Protein AF-I7J6G9-F1 (afdb_monomer_lite)

Radius of gyration: 26.2 Å; chains: 1; bounding box: 56×70×87 Å

Foldseek 3Di:
DDYDDDDDDPPPDDPDPPPPVVVVVVVCCVVQVLEDEDEFDPVDDLVVSLLVLLLSLQLVRQKYKYKYWAPRVVSSVVSQVVCVVLQQWAWDDKDKDWAFDPDPDPDTDTIIMIITITGGGPPAFAFNDDLVLEAEDDPVCVQPQQDDPCDPPQAAEAGEDEDQAQQCVPPVSVCVQDPPVLSVLSSVVVVQQQVVQLVCVVVVDQKDKPVPDPRDRPFFPIKMKGWQPPQPDPSRRALIKMKTFTPASAGVRDPSSGIYMYHNHDDLVPDPADVVNLLSLLSSLLNHQLRQLVVLVCCVPDPVNPDDQHQEYEDEQDDARVVRVGDSLSSLLSNSNSVRNNDDPPSGHRYYYGDDVCSNVVSCCVRHVDDNDDDDD

Sequence (377 aa):
MHENKTASKQAARRPKQWSSTQSRISVLNEEFPDAKTLLISSKRPKAFLVRTARELLAGGTEVLILSALGDAMPLGVHLQVALESTKAATVIRIETTYNLTSSHKKDPSYTPGLRIFMKKHPEFKGSRISPGYVSFCDSSLVPTPLYDLDSFTNDKFCSLIRSSSFKLTDVPEFTKFFSPSEVNMYFNVFTALFDKAIKAVNEETKAVTTDNLTVKHPNIKLGLCRASPEIGKPDSIHGSCFVVILKENYPLDKINNVAFALTIPPDPSKYSNADDYLEALTKLGDNLMTTLCDYNGYAKREVNKSLPRITICRIPPFESASNLNVTKLDVAKAVLSGLATGYRHGPSPRLNFSYDDDSYKTAWIETTNLPVYESRS

InterPro domains:
  IPR036882 Alba-like domain superfamily [G3DSA:3.30.110.20] (36-129)

Structure (mmCIF, N/CA/C/O backbone):
data_AF-I7J6G9-F1
#
_entry.id   AF-I7J6G9-F1
#
loop_
_atom_site.group_PDB
_atom_site.id
_atom_site.type_symbol
_atom_site.label_atom_id
_atom_site.label_alt_id
_atom_site.label_comp_id
_atom_site.label_asym_id
_atom_site.label_entity_id
_atom_site.label_seq_id
_atom_site.pdbx_PDB_ins_code
_atom_site.Cartn_x
_atom_site.Cartn_y
_atom_site.Cartn_z
_atom_site.occupancy
_atom_site.B_iso_or_equiv
_atom_site.auth_seq_id
_atom_site.auth_comp_id
_atom_site.auth_asym_id
_atom_site.auth_atom_id
_atom_site.pdbx_PDB_model_num
ATOM 1 N N . MET A 1 1 ? -31.922 47.872 -54.300 1.00 32.09 1 MET A N 1
ATOM 2 C CA . MET A 1 1 ? -32.279 47.055 -55.480 1.00 32.09 1 MET A CA 1
ATOM 3 C C . MET A 1 1 ? -30.979 46.641 -56.136 1.00 32.09 1 MET A C 1
ATOM 5 O O . MET A 1 1 ? -30.236 47.509 -56.557 1.00 32.09 1 MET A O 1
ATOM 9 N N . HIS A 1 2 ? -30.527 45.427 -55.839 1.00 28.58 2 HIS A N 1
ATOM 10 C CA . HIS A 1 2 ? -30.702 44.203 -56.649 1.00 28.58 2 HIS A CA 1
ATOM 11 C C . HIS A 1 2 ? -29.392 43.966 -57.414 1.00 28.58 2 HIS A C 1
ATOM 13 O O . HIS A 1 2 ? -29.002 44.792 -58.222 1.00 28.58 2 HIS A O 1
ATOM 19 N N . GLU A 1 3 ? -28.587 43.001 -56.951 1.00 26.16 3 GLU A N 1
ATOM 20 C CA . GLU A 1 3 ? -28.438 41.663 -57.571 1.00 26.16 3 GLU A CA 1
ATOM 21 C C . GLU A 1 3 ? -27.351 41.676 -58.665 1.00 26.16 3 GLU A C 1
ATOM 23 O O . GLU A 1 3 ? -27.233 42.643 -59.394 1.00 26.16 3 GLU A O 1
ATOM 28 N N . ASN A 1 4 ? -26.508 40.673 -58.902 1.00 27.66 4 ASN A N 1
ATOM 29 C CA . ASN A 1 4 ? -26.208 39.380 -58.291 1.00 27.66 4 ASN A CA 1
ATOM 30 C C . ASN A 1 4 ? -24.939 38.838 -59.011 1.00 27.66 4 ASN A C 1
ATOM 32 O O . ASN A 1 4 ? -24.565 39.346 -60.066 1.00 27.66 4 ASN A O 1
ATOM 36 N N . LYS A 1 5 ? -24.417 37.704 -58.517 1.00 27.83 5 LYS A N 1
ATOM 37 C CA . LYS A 1 5 ? -23.595 36.671 -59.210 1.00 27.83 5 LYS A CA 1
ATOM 38 C C . LYS A 1 5 ? -22.070 36.617 -58.975 1.00 27.83 5 LYS A C 1
ATOM 40 O O . LYS A 1 5 ? -21.258 37.094 -59.754 1.00 27.83 5 LYS A O 1
ATOM 45 N N . THR A 1 6 ? -21.727 35.890 -57.905 1.00 35.09 6 THR A N 1
ATOM 46 C CA . THR A 1 6 ? -20.958 34.618 -57.890 1.00 35.09 6 THR A CA 1
ATOM 47 C C . THR A 1 6 ? -19.789 34.388 -58.862 1.00 35.09 6 THR A C 1
ATOM 49 O O . THR A 1 6 ? -20.009 34.198 -60.054 1.00 35.09 6 THR A O 1
ATOM 52 N N . ALA A 1 7 ? -18.605 34.101 -58.296 1.00 29.05 7 ALA A N 1
ATOM 53 C CA . ALA A 1 7 ? -17.732 33.014 -58.759 1.00 29.05 7 ALA A CA 1
ATOM 54 C C . ALA A 1 7 ? -16.886 32.423 -57.606 1.00 29.05 7 ALA A C 1
ATOM 56 O O . ALA A 1 7 ? -16.432 33.114 -56.698 1.00 29.05 7 ALA A O 1
ATOM 57 N N . SER A 1 8 ? -16.745 31.102 -57.664 1.00 28.80 8 SER A N 1
ATOM 58 C CA . SER A 1 8 ? -16.257 30.104 -56.705 1.00 28.80 8 SER A CA 1
ATOM 59 C C . SER A 1 8 ? -14.918 30.345 -55.984 1.00 28.80 8 SER A C 1
ATOM 61 O O . SER A 1 8 ? -13.885 30.535 -56.620 1.00 28.80 8 SER A O 1
ATOM 63 N N . LYS A 1 9 ? -14.895 30.101 -54.663 1.00 29.39 9 LYS A N 1
ATOM 64 C CA . LYS A 1 9 ? -13.696 29.656 -53.927 1.00 29.39 9 LYS A CA 1
ATOM 65 C C . LYS A 1 9 ? -13.756 28.139 -53.715 1.00 29.39 9 LYS A C 1
ATOM 67 O O . LYS A 1 9 ? -14.313 27.671 -52.726 1.00 29.39 9 LYS A O 1
ATOM 72 N N . GLN A 1 10 ? -13.150 27.367 -54.616 1.00 27.97 10 GLN A N 1
ATOM 73 C CA . GLN A 1 10 ? -12.683 26.018 -54.285 1.00 27.97 10 GLN A CA 1
ATOM 74 C C . GLN A 1 10 ? -11.355 26.155 -53.534 1.00 27.97 10 GLN A C 1
ATOM 76 O O . GLN A 1 10 ? -10.287 26.283 -54.127 1.00 27.97 10 GLN A O 1
ATOM 81 N N . ALA A 1 11 ? -11.422 26.165 -52.203 1.00 30.50 11 ALA A N 1
ATOM 82 C CA . ALA A 1 11 ? -10.246 25.941 -51.377 1.00 30.50 11 ALA A CA 1
ATOM 83 C C . ALA A 1 11 ? -9.899 24.450 -51.458 1.00 30.50 11 ALA A C 1
ATOM 85 O O . ALA A 1 11 ? -10.575 23.608 -50.864 1.00 30.50 11 ALA A O 1
ATOM 86 N N . ALA A 1 12 ? -8.859 24.127 -52.226 1.00 29.67 12 ALA A N 1
ATOM 87 C CA . ALA A 1 12 ? -8.255 22.807 -52.244 1.00 29.67 12 ALA A CA 1
ATOM 88 C C . ALA A 1 12 ? -7.903 22.391 -50.805 1.00 29.67 12 ALA A C 1
ATOM 90 O O . ALA A 1 12 ? -7.028 22.975 -50.159 1.00 29.67 12 ALA A O 1
ATOM 91 N N . ARG A 1 13 ? -8.614 21.383 -50.289 1.00 30.31 13 ARG A N 1
ATOM 92 C CA . ARG A 1 13 ? -8.276 20.693 -49.044 1.00 30.31 13 ARG A CA 1
ATOM 93 C C . ARG A 1 13 ? -6.902 20.048 -49.224 1.00 30.31 13 ARG A C 1
ATOM 95 O O . ARG A 1 13 ? -6.791 18.991 -49.835 1.00 30.31 13 ARG A O 1
ATOM 102 N N . ARG A 1 14 ? -5.853 20.667 -48.676 1.00 27.48 14 ARG A N 1
ATOM 103 C CA . ARG A 1 14 ? -4.605 19.946 -48.399 1.00 27.48 14 ARG A CA 1
ATOM 104 C C . ARG A 1 14 ? -4.929 18.828 -47.398 1.00 27.48 14 ARG A C 1
ATOM 106 O O . ARG A 1 14 ? -5.599 19.115 -46.400 1.00 27.48 14 ARG A O 1
ATOM 113 N N . PRO A 1 15 ? -4.487 17.580 -47.623 1.00 28.41 15 PRO A N 1
ATOM 114 C CA . PRO A 1 15 ? -4.650 16.541 -46.622 1.00 28.41 15 PRO A CA 1
ATOM 115 C C . PRO A 1 15 ? -3.902 16.972 -45.359 1.00 28.41 15 PRO A C 1
ATOM 117 O O . PRO A 1 15 ? -2.738 17.372 -45.428 1.00 28.41 15 PRO A O 1
ATOM 120 N N . LYS A 1 16 ? -4.575 16.912 -44.202 1.00 33.00 16 LYS A N 1
ATOM 121 C CA . LYS A 1 16 ? -3.906 16.993 -42.900 1.00 33.00 16 LYS A CA 1
ATOM 122 C C . LYS A 1 16 ? -2.859 15.884 -42.882 1.00 33.00 16 LYS A C 1
ATOM 124 O O . LYS A 1 16 ? -3.213 14.712 -42.885 1.00 33.00 16 LYS A O 1
ATOM 129 N N . GLN A 1 17 ? -1.588 16.256 -42.899 1.00 29.84 17 GLN A N 1
ATOM 130 C CA . GLN A 1 17 ? -0.487 15.329 -42.706 1.00 29.84 17 GLN A CA 1
ATOM 131 C C . GLN A 1 17 ? -0.528 14.924 -41.229 1.00 29.84 17 GLN A C 1
ATOM 133 O O . GLN A 1 17 ? -0.219 15.724 -40.346 1.00 29.84 17 GLN A O 1
ATOM 138 N N . TRP A 1 18 ? -1.035 13.723 -40.953 1.00 29.25 18 TRP A N 1
ATOM 139 C CA . TRP A 1 18 ? -1.013 13.154 -39.610 1.00 29.25 18 TRP A CA 1
ATOM 140 C C . TRP A 1 18 ? 0.449 13.047 -39.176 1.00 29.25 18 TRP A C 1
ATOM 142 O O . TRP A 1 18 ? 1.287 12.546 -39.926 1.00 29.25 18 TRP A O 1
ATOM 152 N N . SER A 1 19 ? 0.776 13.562 -37.990 1.00 34.66 19 SER A N 1
ATOM 153 C CA . SER A 1 19 ? 2.131 13.430 -37.458 1.00 34.66 19 SER A CA 1
ATOM 154 C C . SER A 1 19 ? 2.462 11.939 -37.312 1.00 34.66 19 SER A C 1
ATOM 156 O O . SER A 1 19 ? 1.679 11.180 -36.739 1.00 34.66 19 SER A O 1
ATOM 158 N N . SER A 1 20 ? 3.613 11.507 -37.830 1.00 43.62 20 SER A N 1
ATOM 159 C CA . SER A 1 20 ? 4.078 10.107 -37.819 1.00 43.62 20 SER A CA 1
ATOM 160 C C . SER A 1 20 ? 4.174 9.488 -36.415 1.00 43.62 20 SER A C 1
ATOM 162 O O . SER A 1 20 ? 4.274 8.271 -36.263 1.00 43.62 20 SER A O 1
ATOM 164 N N . THR A 1 21 ? 4.121 10.320 -35.374 1.00 43.16 21 THR A N 1
ATOM 165 C CA . THR A 1 21 ? 4.069 9.920 -33.969 1.00 43.16 21 THR A CA 1
ATOM 166 C C . THR A 1 21 ? 2.690 9.382 -33.572 1.00 43.16 21 THR A C 1
ATOM 168 O O . THR A 1 21 ? 2.623 8.372 -32.878 1.00 43.16 21 THR A O 1
ATOM 171 N N . GLN A 1 22 ? 1.592 9.991 -34.039 1.00 38.84 22 GLN A N 1
ATOM 172 C CA . GLN A 1 22 ? 0.226 9.540 -33.720 1.00 38.84 22 GLN A CA 1
ATOM 173 C C . GLN A 1 22 ? -0.119 8.213 -34.404 1.00 38.84 22 GLN A C 1
ATOM 175 O O . GLN A 1 22 ? -0.706 7.347 -33.765 1.00 38.84 22 GLN A O 1
ATOM 180 N N . SER A 1 23 ? 0.315 8.016 -35.653 1.00 46.00 23 SER A N 1
ATOM 181 C CA . SER A 1 23 ? 0.087 6.763 -36.388 1.00 46.00 23 SER A CA 1
ATOM 182 C C . SER A 1 23 ? 0.944 5.595 -35.885 1.00 46.00 23 SER A C 1
ATOM 184 O O . SER A 1 23 ? 0.577 4.441 -36.057 1.00 46.00 23 SER A O 1
ATOM 186 N N . ARG A 1 24 ? 2.097 5.861 -35.258 1.00 50.22 24 ARG A N 1
ATOM 187 C CA . ARG A 1 24 ? 2.933 4.812 -34.648 1.00 50.22 24 ARG A CA 1
ATOM 188 C C . ARG A 1 24 ? 2.472 4.427 -33.247 1.00 50.22 24 ARG A C 1
ATOM 190 O O . ARG A 1 24 ? 2.621 3.273 -32.874 1.00 50.22 24 ARG A O 1
ATOM 197 N N . ILE A 1 25 ? 1.920 5.367 -32.479 1.00 51.44 25 ILE A N 1
ATOM 198 C CA . ILE A 1 25 ? 1.315 5.058 -31.175 1.00 51.44 25 ILE A CA 1
ATOM 199 C C . ILE A 1 25 ? 0.053 4.204 -31.365 1.00 51.44 25 ILE A C 1
ATOM 201 O O . ILE A 1 25 ? -0.138 3.262 -30.608 1.00 51.44 25 ILE A O 1
ATOM 205 N N . SER A 1 26 ? -0.758 4.460 -32.401 1.00 51.62 26 SER A N 1
ATOM 206 C CA . SER A 1 26 ? -1.935 3.629 -32.693 1.00 51.62 26 SER A CA 1
ATOM 207 C C . SER A 1 26 ? -1.568 2.186 -33.060 1.00 51.62 26 SER A C 1
ATOM 209 O O . SER A 1 26 ? -2.159 1.270 -32.509 1.00 51.62 26 SER A O 1
ATOM 211 N N . VAL A 1 27 ? -0.538 1.973 -33.888 1.00 56.19 27 VAL A N 1
ATOM 212 C CA . VAL A 1 27 ? -0.068 0.620 -34.266 1.00 56.19 27 VAL A CA 1
ATOM 213 C C . VAL A 1 27 ? 0.537 -0.136 -33.074 1.00 56.19 27 VAL A C 1
ATOM 215 O O . VAL A 1 27 ? 0.318 -1.331 -32.916 1.00 56.19 27 VAL A O 1
ATOM 218 N N . LEU A 1 28 ? 1.269 0.557 -32.195 1.00 58.19 28 LEU A N 1
ATOM 219 C CA . LEU A 1 28 ? 1.820 -0.054 -30.979 1.00 58.19 28 LEU A CA 1
ATOM 220 C C . LEU A 1 28 ? 0.739 -0.433 -29.960 1.00 58.19 28 LEU A C 1
ATOM 222 O O . LEU A 1 28 ? 0.882 -1.449 -29.287 1.00 58.19 28 LEU A O 1
ATOM 226 N N . ASN A 1 29 ? -0.332 0.358 -29.871 1.00 57.44 29 ASN A N 1
ATOM 227 C CA . ASN A 1 29 ? -1.476 0.064 -29.009 1.00 57.44 29 ASN A CA 1
ATOM 228 C C . ASN A 1 29 ? -2.337 -1.094 -29.545 1.00 57.44 29 ASN A C 1
ATOM 230 O O . ASN A 1 29 ? -3.001 -1.755 -28.755 1.00 57.44 29 ASN A O 1
ATOM 234 N N . GLU A 1 30 ? -2.334 -1.345 -30.858 1.00 69.00 30 GLU A N 1
ATOM 235 C CA . GLU A 1 30 ? -3.013 -2.502 -31.463 1.00 69.00 30 GLU A CA 1
ATOM 236 C C . GLU A 1 30 ? -2.250 -3.811 -31.218 1.00 69.00 30 GLU A C 1
ATOM 238 O O . GLU A 1 30 ? -2.862 -4.841 -30.952 1.00 69.00 30 GLU A O 1
ATOM 243 N N . GLU A 1 31 ? -0.917 -3.779 -31.274 1.00 77.06 31 GLU A N 1
ATOM 244 C CA . GLU A 1 31 ? -0.082 -4.970 -31.077 1.00 77.06 31 GLU A CA 1
ATOM 245 C C . GLU A 1 31 ? 0.140 -5.307 -29.591 1.00 77.06 31 GLU A C 1
ATOM 247 O O . GLU A 1 31 ? 0.159 -6.479 -29.213 1.00 77.06 31 GLU A O 1
ATOM 252 N N . PHE A 1 32 ? 0.291 -4.289 -28.736 1.00 82.56 32 PHE A N 1
ATOM 253 C CA . PHE A 1 32 ? 0.525 -4.447 -27.299 1.00 82.56 32 PHE A CA 1
ATOM 254 C C . PHE A 1 32 ? -0.350 -3.475 -26.484 1.00 82.56 32 PHE A C 1
ATOM 256 O O . PHE A 1 32 ? 0.140 -2.435 -26.034 1.00 82.56 32 PHE A O 1
ATOM 263 N N . PRO A 1 33 ? -1.633 -3.802 -26.255 1.00 75.88 33 PRO A N 1
ATOM 264 C CA . PRO A 1 33 ? -2.588 -2.890 -25.618 1.00 75.88 33 PRO A CA 1
ATOM 265 C C . PRO A 1 33 ? -2.201 -2.484 -24.186 1.00 75.88 33 PRO A C 1
ATOM 267 O O . PRO A 1 33 ? -2.446 -1.349 -23.783 1.00 75.88 33 PRO A O 1
ATOM 270 N N . ASP A 1 34 ? -1.517 -3.365 -23.448 1.00 80.19 34 ASP A N 1
ATOM 271 C CA . ASP A 1 34 ? -1.068 -3.121 -22.067 1.00 80.19 34 ASP A CA 1
ATOM 272 C C . ASP A 1 34 ? 0.396 -2.659 -21.966 1.00 80.19 34 ASP A C 1
ATOM 274 O O . ASP A 1 34 ? 1.004 -2.677 -20.886 1.00 80.19 34 ASP A O 1
ATOM 278 N N . ALA A 1 35 ? 1.005 -2.258 -23.087 1.00 87.88 35 ALA A N 1
ATOM 279 C CA . ALA A 1 35 ? 2.390 -1.824 -23.073 1.00 87.88 35 ALA A CA 1
ATOM 280 C C . ALA A 1 35 ? 2.570 -0.483 -22.355 1.00 87.88 35 ALA A C 1
ATOM 282 O O . ALA A 1 35 ? 1.824 0.477 -22.554 1.00 87.88 35 ALA A O 1
ATOM 283 N N . LYS A 1 36 ? 3.650 -0.368 -21.576 1.00 92.19 36 LYS A N 1
ATOM 284 C CA . LYS A 1 36 ? 4.089 0.919 -21.017 1.00 92.19 36 LYS A CA 1
ATOM 285 C C . LYS A 1 36 ? 5.457 1.295 -21.541 1.00 92.19 36 LYS A C 1
ATOM 287 O O . LYS A 1 36 ? 6.360 0.470 -21.618 1.00 92.19 36 LYS A O 1
ATOM 292 N N . THR A 1 37 ? 5.623 2.573 -21.863 1.00 92.19 37 THR A N 1
ATOM 293 C CA . THR A 1 37 ? 6.908 3.112 -22.316 1.00 92.19 37 THR A CA 1
ATOM 294 C C . THR A 1 37 ? 7.658 3.759 -21.157 1.00 92.19 37 THR A C 1
ATOM 296 O O . THR A 1 37 ? 7.165 4.704 -20.540 1.00 92.19 37 THR A O 1
ATOM 299 N N . LEU A 1 38 ? 8.876 3.288 -20.892 1.00 93.81 38 LEU A N 1
ATOM 300 C CA . LEU A 1 38 ? 9.831 3.933 -19.999 1.00 93.81 38 LEU A CA 1
ATOM 301 C C . LEU A 1 38 ? 10.791 4.794 -20.826 1.00 93.81 38 LEU A C 1
ATOM 303 O O . LEU A 1 38 ? 11.623 4.283 -21.578 1.00 93.81 38 LEU A O 1
ATOM 307 N N . LEU A 1 39 ? 10.674 6.113 -20.672 1.00 92.94 39 LEU A N 1
ATOM 308 C CA . LEU A 1 39 ? 11.574 7.073 -21.306 1.00 92.94 39 LEU A CA 1
ATOM 309 C C . LEU A 1 39 ? 12.900 7.129 -20.542 1.00 92.94 39 LEU A C 1
ATOM 311 O O . LEU A 1 39 ? 12.947 7.512 -19.370 1.00 92.94 39 LEU A O 1
ATOM 315 N N . ILE A 1 40 ? 13.983 6.761 -21.216 1.00 93.56 40 ILE A N 1
ATOM 316 C CA . ILE A 1 40 ? 15.327 6.725 -20.647 1.00 93.56 40 ILE A CA 1
ATOM 317 C C . ILE A 1 40 ? 16.022 8.053 -20.923 1.00 93.56 40 ILE A C 1
ATOM 319 O O . ILE A 1 40 ? 16.110 8.514 -22.059 1.00 93.56 40 ILE A O 1
ATOM 323 N N . SER A 1 41 ? 16.548 8.653 -19.859 1.00 88.31 41 SER A N 1
ATOM 324 C CA . SER A 1 41 ? 17.337 9.879 -19.913 1.00 88.31 41 SER A CA 1
ATOM 325 C C . SER A 1 41 ? 18.621 9.694 -19.118 1.00 88.31 41 SER A C 1
ATOM 327 O O . SER A 1 41 ? 18.584 9.175 -18.001 1.00 88.31 41 SER A O 1
ATOM 329 N N . SER A 1 42 ? 19.733 10.199 -19.656 1.00 83.69 42 SER A N 1
ATOM 330 C CA . SER A 1 42 ? 21.046 10.241 -18.998 1.00 83.69 42 SER A CA 1
ATOM 331 C C . SER A 1 42 ? 21.040 11.016 -17.669 1.00 83.69 42 SER A C 1
ATOM 333 O O . SER A 1 42 ? 21.918 10.823 -16.836 1.00 83.69 42 SER A O 1
ATOM 335 N N . LYS A 1 43 ? 20.004 11.828 -17.403 1.00 88.00 43 LYS A N 1
ATOM 336 C CA . LYS A 1 43 ? 19.816 12.554 -16.132 1.00 88.00 43 LYS A CA 1
ATOM 337 C C . LYS A 1 43 ? 19.362 11.674 -14.963 1.00 88.00 43 LYS A C 1
ATOM 339 O O . LYS A 1 43 ? 19.321 12.150 -13.828 1.00 88.00 43 LYS A O 1
ATOM 344 N N . ARG A 1 44 ? 18.930 10.432 -15.210 1.00 86.50 44 ARG A N 1
ATOM 345 C CA . ARG A 1 44 ? 18.426 9.529 -14.165 1.00 86.50 44 ARG A CA 1
ATOM 346 C C . ARG A 1 44 ? 19.447 8.422 -13.877 1.00 86.50 44 ARG A C 1
ATOM 348 O O . ARG A 1 44 ? 19.934 7.803 -14.819 1.00 86.50 44 ARG A O 1
ATOM 355 N N . PRO A 1 45 ? 19.738 8.116 -12.598 1.00 88.50 45 PRO A N 1
ATOM 356 C CA . PRO A 1 45 ? 20.633 7.014 -12.254 1.00 88.50 45 PRO A CA 1
ATOM 357 C C . PRO A 1 45 ? 20.119 5.665 -12.775 1.00 88.50 45 PRO A C 1
ATOM 359 O O . PRO A 1 45 ? 18.916 5.400 -12.738 1.00 88.50 45 PRO A O 1
ATOM 362 N N . LYS A 1 46 ? 21.028 4.759 -13.159 1.00 87.31 46 LYS A N 1
ATOM 363 C CA . LYS A 1 46 ? 20.682 3.390 -13.593 1.00 87.31 46 LYS A CA 1
ATOM 364 C C . LYS A 1 46 ? 19.792 2.665 -12.575 1.00 87.31 46 LYS A C 1
ATOM 366 O O . LYS A 1 46 ? 18.791 2.071 -12.957 1.00 87.31 46 LYS A O 1
ATOM 371 N N . ALA A 1 47 ? 20.120 2.763 -11.284 1.00 86.12 47 ALA A N 1
ATOM 372 C CA . ALA A 1 47 ? 19.354 2.127 -10.211 1.00 86.12 47 ALA A CA 1
ATOM 373 C C . ALA A 1 47 ? 17.891 2.605 -10.157 1.00 86.12 47 ALA A C 1
ATOM 375 O O . ALA A 1 47 ? 16.990 1.806 -9.918 1.00 86.12 47 ALA A O 1
ATOM 376 N N . PHE A 1 48 ? 17.647 3.891 -10.438 1.00 88.12 48 PHE A N 1
ATOM 377 C CA . PHE A 1 48 ? 16.293 4.435 -10.535 1.00 88.12 48 PHE A CA 1
ATOM 378 C C . PHE A 1 48 ? 15.525 3.788 -11.693 1.00 88.12 48 PHE A C 1
ATOM 380 O O . PHE A 1 48 ? 14.409 3.322 -11.492 1.00 88.12 48 PHE A O 1
ATOM 387 N N . LEU A 1 49 ? 16.134 3.705 -12.879 1.00 92.06 49 LEU A N 1
ATOM 388 C CA . LEU A 1 49 ? 15.488 3.137 -14.066 1.00 92.06 49 LEU A CA 1
ATOM 389 C C . LEU A 1 49 ? 15.202 1.637 -13.920 1.00 92.06 49 LEU A C 1
ATOM 391 O O . LEU A 1 49 ? 14.111 1.198 -14.271 1.00 92.06 49 LEU A O 1
ATOM 395 N N . VAL A 1 50 ? 16.142 0.866 -13.356 1.00 91.19 50 VAL A N 1
ATOM 396 C CA . VAL A 1 50 ? 15.943 -0.564 -13.051 1.00 91.19 50 VAL A CA 1
ATOM 397 C C . VAL A 1 50 ? 14.773 -0.741 -12.089 1.00 91.19 50 VAL A C 1
ATOM 399 O O . VAL A 1 50 ? 13.894 -1.566 -12.336 1.00 91.19 50 VAL A O 1
ATOM 402 N N . ARG A 1 51 ? 14.727 0.057 -11.016 1.00 87.31 51 ARG A N 1
ATOM 403 C CA . ARG A 1 51 ? 13.629 0.011 -10.049 1.00 87.31 51 ARG A CA 1
ATOM 404 C C . ARG A 1 51 ? 12.292 0.335 -10.712 1.00 87.31 51 ARG A C 1
ATOM 406 O O . ARG A 1 51 ? 11.367 -0.458 -10.601 1.00 87.31 51 ARG A O 1
ATOM 413 N N . THR A 1 52 ? 12.202 1.442 -11.447 1.00 89.69 52 THR A N 1
ATOM 414 C CA . THR A 1 52 ? 10.964 1.845 -12.131 1.00 89.69 52 THR A CA 1
ATOM 415 C C . THR A 1 52 ? 10.501 0.800 -13.145 1.00 89.69 52 THR A C 1
ATOM 417 O O . THR A 1 52 ? 9.315 0.494 -13.195 1.00 89.69 52 THR A O 1
ATOM 420 N N . ALA A 1 53 ? 11.411 0.203 -13.918 1.00 92.56 53 ALA A N 1
ATOM 421 C CA . ALA A 1 53 ? 11.071 -0.886 -14.831 1.00 92.56 53 ALA A CA 1
ATOM 422 C C . ALA A 1 53 ? 10.453 -2.084 -14.088 1.00 92.56 53 ALA A C 1
ATOM 424 O O . ALA A 1 53 ? 9.388 -2.564 -14.475 1.00 92.56 53 ALA A O 1
ATOM 425 N N . ARG A 1 54 ? 11.070 -2.527 -12.985 1.00 91.31 54 ARG A N 1
ATOM 426 C CA . ARG A 1 54 ? 10.555 -3.638 -12.164 1.00 91.31 54 ARG A CA 1
ATOM 427 C C . ARG A 1 54 ? 9.217 -3.306 -11.504 1.00 91.31 54 ARG A C 1
ATOM 429 O O . ARG A 1 54 ? 8.346 -4.166 -11.480 1.00 91.31 54 ARG A O 1
ATOM 436 N N . GLU A 1 55 ? 9.025 -2.078 -11.024 1.00 88.94 55 GLU A N 1
ATOM 437 C CA . GLU A 1 55 ? 7.745 -1.614 -10.468 1.00 88.94 55 GLU A CA 1
ATOM 438 C C . GLU A 1 55 ? 6.626 -1.644 -11.523 1.00 88.94 55 GLU A C 1
ATOM 440 O O . GLU A 1 55 ? 5.505 -2.052 -11.220 1.00 88.94 55 GLU A O 1
ATOM 445 N N . LEU A 1 56 ? 6.915 -1.256 -12.772 1.00 89.75 56 LEU A N 1
ATOM 446 C CA . LEU A 1 56 ? 5.944 -1.323 -13.871 1.00 89.75 56 LEU A CA 1
ATOM 447 C C . LEU A 1 56 ? 5.558 -2.774 -14.192 1.00 89.75 56 LEU A C 1
ATOM 449 O O . LEU A 1 56 ? 4.365 -3.067 -14.286 1.00 89.75 56 LEU A O 1
ATOM 453 N N . LEU A 1 57 ? 6.539 -3.676 -14.304 1.00 91.56 57 LEU A N 1
ATOM 454 C CA . LEU A 1 57 ? 6.316 -5.112 -14.541 1.00 91.56 57 LEU A CA 1
ATOM 455 C C . LEU A 1 57 ? 5.543 -5.773 -13.385 1.00 91.56 57 LEU A C 1
ATOM 457 O O . LEU A 1 57 ? 4.629 -6.569 -13.606 1.00 91.56 57 LEU A O 1
ATOM 461 N N . ALA A 1 58 ? 5.873 -5.410 -12.142 1.00 88.00 58 ALA A N 1
ATOM 462 C CA . ALA A 1 58 ? 5.166 -5.879 -10.951 1.00 88.00 58 ALA A CA 1
ATOM 463 C C . ALA A 1 58 ? 3.726 -5.348 -10.897 1.00 88.00 58 ALA A C 1
ATOM 465 O O . ALA A 1 58 ? 2.846 -6.010 -10.363 1.00 88.00 58 ALA A O 1
ATOM 466 N N . GLY A 1 59 ? 3.465 -4.177 -11.484 1.00 83.06 59 GLY A N 1
ATOM 467 C CA . GLY A 1 59 ? 2.129 -3.594 -11.591 1.00 83.06 59 GLY A CA 1
ATOM 468 C C . GLY A 1 59 ? 1.303 -4.034 -12.791 1.00 83.06 59 GLY A C 1
ATOM 469 O O . GLY A 1 59 ? 0.435 -3.269 -13.205 1.00 83.06 59 GLY A O 1
ATOM 470 N N . GLY A 1 60 ? 1.581 -5.215 -13.348 1.00 84.94 60 GLY A N 1
ATOM 471 C CA . GLY A 1 60 ? 0.782 -5.821 -14.419 1.00 84.94 60 GLY A CA 1
ATOM 472 C C . GLY A 1 60 ? 1.137 -5.355 -15.830 1.00 84.94 60 GLY A C 1
ATOM 473 O O . GLY A 1 60 ? 0.383 -5.606 -16.758 1.00 84.94 60 GLY A O 1
ATOM 474 N N . THR A 1 61 ? 2.266 -4.663 -16.015 1.00 89.56 61 THR A N 1
ATOM 475 C CA . THR A 1 61 ? 2.740 -4.341 -17.370 1.00 89.56 61 THR A CA 1
ATOM 476 C C . THR A 1 61 ? 3.323 -5.600 -18.002 1.00 89.56 61 THR A C 1
ATOM 478 O O . THR A 1 61 ? 4.395 -6.046 -17.592 1.00 89.56 61 THR A O 1
ATOM 481 N N . GLU A 1 62 ? 2.652 -6.147 -19.012 1.00 91.31 62 GLU A N 1
ATOM 482 C CA . GLU A 1 62 ? 3.121 -7.346 -19.716 1.00 91.31 62 GLU A CA 1
ATOM 483 C C . GLU A 1 62 ? 4.240 -7.042 -20.717 1.00 91.31 62 GLU A C 1
ATOM 485 O O . GLU A 1 62 ? 5.165 -7.841 -20.876 1.00 91.31 62 GLU A O 1
ATOM 490 N N . VAL A 1 63 ? 4.205 -5.864 -21.353 1.00 94.69 63 VAL A N 1
ATOM 491 C CA . VAL A 1 63 ? 5.241 -5.410 -22.293 1.00 94.69 63 VAL A CA 1
ATOM 492 C C . VAL A 1 63 ? 5.775 -4.038 -21.884 1.00 94.69 63 VAL A C 1
ATOM 494 O O . VAL A 1 63 ? 5.063 -3.036 -21.867 1.00 94.69 63 VAL A O 1
ATOM 497 N N . LEU A 1 64 ? 7.062 -3.976 -21.558 1.00 95.88 64 LEU A N 1
ATOM 498 C CA . LEU A 1 64 ? 7.774 -2.742 -21.247 1.00 95.88 64 LEU A CA 1
ATOM 499 C C . LEU A 1 64 ? 8.576 -2.287 -22.470 1.00 95.88 64 LEU A C 1
ATOM 501 O O . LEU A 1 64 ? 9.414 -3.026 -22.982 1.00 95.88 64 LEU A O 1
ATOM 505 N N . ILE A 1 65 ? 8.359 -1.049 -22.909 1.00 95.62 65 ILE A N 1
ATOM 506 C CA . ILE A 1 65 ? 9.098 -0.433 -24.013 1.00 95.62 65 ILE A CA 1
ATOM 507 C C . ILE A 1 65 ? 10.155 0.502 -23.429 1.00 95.62 65 ILE A C 1
ATOM 509 O O . ILE A 1 65 ? 9.836 1.560 -22.885 1.00 95.62 65 ILE A O 1
ATOM 513 N N . LEU A 1 66 ? 11.427 0.137 -23.554 1.00 96.31 66 LEU A N 1
ATOM 514 C CA . LEU A 1 66 ? 12.550 0.997 -23.190 1.00 96.31 66 LEU A CA 1
ATOM 515 C C . LEU A 1 66 ? 12.843 1.946 -24.350 1.00 96.31 66 LEU A C 1
ATOM 517 O O . LEU A 1 66 ? 13.330 1.504 -25.387 1.00 96.31 66 LEU A O 1
ATOM 521 N N . SER A 1 67 ? 12.550 3.237 -24.194 1.00 94.75 67 SER A N 1
ATOM 522 C CA . SER A 1 67 ? 12.733 4.234 -25.255 1.00 94.75 67 SER A CA 1
ATOM 523 C C . SER A 1 67 ? 13.834 5.224 -24.892 1.00 94.75 67 SER A C 1
ATOM 525 O O . SER A 1 67 ? 13.699 5.980 -23.930 1.00 94.75 67 SER A O 1
ATOM 527 N N . ALA A 1 68 ? 14.897 5.265 -25.689 1.00 94.44 68 ALA A N 1
ATOM 528 C CA . ALA A 1 68 ? 16.046 6.151 -25.508 1.00 94.44 68 ALA A CA 1
ATOM 529 C C . ALA A 1 68 ? 16.352 6.930 -26.796 1.00 94.44 68 ALA A C 1
ATOM 531 O O . ALA A 1 68 ? 16.106 6.436 -27.894 1.00 94.44 68 ALA A O 1
ATOM 532 N N . LEU A 1 69 ? 16.909 8.135 -26.667 1.00 92.38 69 LEU A N 1
ATOM 533 C CA . LEU A 1 69 ? 17.356 8.971 -27.786 1.00 92.38 69 LEU A CA 1
ATOM 534 C C . LEU A 1 69 ? 18.823 9.363 -27.590 1.00 92.38 69 LEU A C 1
ATOM 536 O O . LEU A 1 69 ? 19.237 9.605 -26.459 1.00 92.38 69 LEU A O 1
ATOM 540 N N . GLY A 1 70 ? 19.581 9.449 -28.683 1.00 91.56 70 GLY A N 1
ATOM 541 C CA . GLY A 1 70 ? 20.946 9.976 -28.700 1.00 91.56 70 GLY A CA 1
ATOM 542 C C . GLY A 1 70 ? 21.869 9.321 -27.669 1.00 91.56 70 GLY A C 1
ATOM 543 O O . GLY A 1 70 ? 22.041 8.103 -27.642 1.00 91.56 70 GLY A O 1
ATOM 544 N N . ASP A 1 71 ? 22.443 10.146 -26.798 1.00 91.62 71 ASP A N 1
ATOM 545 C CA . ASP A 1 71 ? 23.388 9.766 -25.741 1.00 91.62 71 ASP A CA 1
ATOM 546 C C . ASP A 1 71 ? 22.799 8.815 -24.685 1.00 91.62 71 ASP A C 1
ATOM 548 O O . ASP A 1 71 ? 23.541 8.132 -23.983 1.00 91.62 71 ASP A O 1
ATOM 552 N N . ALA A 1 72 ? 21.472 8.729 -24.574 1.00 93.69 72 ALA A N 1
ATOM 553 C CA . ALA A 1 72 ? 20.806 7.839 -23.630 1.00 93.69 72 ALA A CA 1
ATOM 554 C C . ALA A 1 72 ? 20.695 6.384 -24.132 1.00 93.69 72 ALA A C 1
ATOM 556 O O . ALA A 1 72 ? 20.346 5.498 -23.348 1.00 93.69 72 ALA A O 1
ATOM 557 N N . MET A 1 73 ? 20.980 6.108 -25.412 1.00 94.50 73 MET A N 1
ATOM 558 C CA . MET A 1 73 ? 20.848 4.762 -25.995 1.00 94.50 73 MET A CA 1
ATOM 559 C C . MET A 1 73 ? 21.690 3.689 -25.274 1.00 94.50 73 MET A C 1
ATOM 561 O O . MET A 1 73 ? 21.118 2.646 -24.946 1.00 94.50 73 MET A O 1
ATOM 565 N N . PRO A 1 74 ? 22.979 3.914 -24.930 1.00 94.25 74 PRO A N 1
ATOM 566 C CA . PRO A 1 74 ? 23.768 2.936 -24.174 1.00 94.25 74 PRO A CA 1
ATOM 567 C C . PRO A 1 74 ? 23.161 2.602 -22.807 1.00 94.25 74 PRO A C 1
ATOM 569 O O . PRO A 1 74 ? 23.175 1.450 -22.379 1.00 94.25 74 PRO A O 1
ATOM 572 N N . LEU A 1 75 ? 22.561 3.589 -22.131 1.00 94.25 75 LEU A N 1
ATOM 573 C CA . LEU A 1 75 ? 21.865 3.363 -20.863 1.00 94.25 75 LEU A CA 1
ATOM 574 C C . LEU A 1 75 ? 20.625 2.475 -21.045 1.00 94.25 75 LEU A C 1
ATOM 576 O O . LEU A 1 75 ? 20.328 1.668 -20.166 1.00 94.25 75 LEU A O 1
ATOM 580 N N . GLY A 1 76 ? 19.936 2.579 -22.185 1.00 94.25 76 GLY A N 1
ATOM 581 C CA . GLY A 1 76 ? 18.839 1.680 -22.546 1.00 94.25 76 GLY A CA 1
ATOM 582 C C . GLY A 1 76 ? 19.282 0.234 -22.737 1.00 94.25 76 GLY A C 1
ATOM 583 O O . GLY A 1 76 ? 18.647 -0.666 -22.193 1.00 94.25 76 GLY A O 1
ATOM 584 N N . VAL A 1 77 ? 20.419 0.014 -23.400 1.00 95.44 77 VAL A N 1
ATOM 585 C CA . VAL A 1 77 ? 21.022 -1.324 -23.534 1.00 95.44 77 VAL A CA 1
ATOM 586 C C . VAL A 1 77 ? 21.473 -1.861 -22.171 1.00 95.44 77 VAL A C 1
ATOM 588 O O . VAL A 1 77 ? 21.193 -3.003 -21.820 1.00 95.44 77 VAL A O 1
ATOM 591 N N . HIS A 1 78 ? 22.103 -1.036 -21.330 1.00 94.31 78 HIS A N 1
ATOM 592 C CA . HIS A 1 78 ? 22.477 -1.444 -19.971 1.00 94.31 78 HIS A CA 1
ATOM 593 C C . HIS A 1 78 ? 21.274 -1.803 -19.093 1.00 94.31 78 HIS A C 1
ATOM 595 O O . HIS A 1 78 ? 21.396 -2.649 -18.202 1.00 94.31 78 HIS A O 1
ATOM 601 N N . LEU A 1 79 ? 20.141 -1.128 -19.291 1.00 95.94 79 LEU A N 1
ATOM 602 C CA . LEU A 1 79 ? 18.898 -1.431 -18.596 1.00 95.94 79 LEU A CA 1
ATOM 603 C C . LEU A 1 79 ? 18.307 -2.755 -19.085 1.00 95.94 79 LEU A C 1
ATOM 605 O O . LEU A 1 79 ? 17.942 -3.573 -18.248 1.00 95.94 79 LEU A O 1
ATOM 609 N N . GLN A 1 80 ? 18.284 -2.989 -20.399 1.00 96.25 80 GLN A N 1
ATOM 610 C CA . GLN A 1 80 ? 17.894 -4.273 -20.985 1.00 96.25 80 GLN A CA 1
ATOM 611 C C . GLN A 1 80 ? 18.693 -5.423 -20.361 1.00 96.25 80 GLN A C 1
ATOM 613 O O . GLN A 1 80 ? 18.100 -6.318 -19.765 1.00 96.25 80 GLN A O 1
ATOM 618 N N . VAL A 1 81 ? 20.029 -5.358 -20.414 1.00 95.88 81 VAL A N 1
ATOM 619 C CA . VAL A 1 81 ? 20.906 -6.416 -19.880 1.00 95.88 81 VAL A CA 1
ATOM 620 C C . VAL A 1 81 ? 20.632 -6.678 -18.397 1.00 95.88 81 VAL A C 1
ATOM 622 O O . VAL A 1 81 ? 20.610 -7.827 -17.969 1.00 95.88 81 VAL A O 1
ATOM 625 N N . ALA A 1 82 ? 20.388 -5.630 -17.602 1.00 94.56 82 ALA A N 1
ATOM 626 C CA . ALA A 1 82 ? 20.076 -5.778 -16.180 1.00 94.56 82 ALA A CA 1
ATOM 627 C C . ALA A 1 82 ? 18.713 -6.449 -15.922 1.00 94.56 82 ALA A C 1
ATOM 629 O O . ALA A 1 82 ? 18.551 -7.167 -14.933 1.00 94.56 82 ALA A O 1
ATOM 630 N N . LEU A 1 83 ? 17.719 -6.201 -16.777 1.00 95.19 83 LEU A N 1
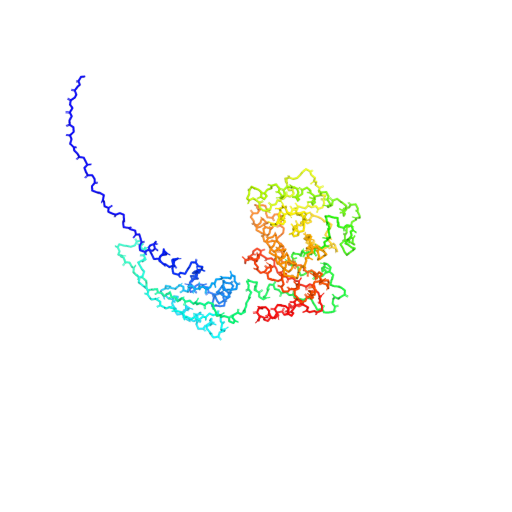ATOM 631 C CA . LEU A 1 83 ? 16.402 -6.828 -16.671 1.00 95.19 83 LEU A CA 1
ATOM 632 C C . LEU A 1 83 ? 16.441 -8.291 -17.130 1.00 95.19 83 LEU A C 1
ATOM 634 O O . LEU A 1 83 ? 15.832 -9.133 -16.474 1.00 95.19 83 LEU A O 1
ATOM 638 N N . GLU A 1 84 ? 17.194 -8.615 -18.181 1.00 95.19 84 GLU A N 1
ATOM 639 C CA . GLU A 1 84 ? 17.355 -9.997 -18.654 1.00 95.19 84 GLU A CA 1
ATOM 640 C C . GLU A 1 84 ? 18.160 -10.847 -17.666 1.00 95.19 84 GLU A C 1
ATOM 642 O O . GLU A 1 84 ? 17.727 -11.936 -17.291 1.00 95.19 84 GLU A O 1
ATOM 647 N N . SER A 1 85 ? 19.283 -10.328 -17.154 1.00 92.75 85 SER A N 1
ATOM 648 C CA . SER A 1 85 ? 20.147 -11.069 -16.221 1.00 92.75 85 SER A CA 1
ATOM 649 C C . SER A 1 85 ? 19.475 -11.397 -14.887 1.00 92.75 85 SER A C 1
ATOM 651 O O . SER A 1 85 ? 19.881 -12.331 -14.201 1.00 92.75 85 SER A O 1
ATOM 653 N N . THR A 1 86 ? 18.432 -10.649 -14.522 1.00 88.75 86 THR A N 1
ATOM 654 C CA . THR A 1 86 ? 17.650 -10.855 -13.294 1.00 88.75 86 THR A CA 1
ATOM 655 C C . THR A 1 86 ? 16.307 -11.537 -13.549 1.00 88.75 86 THR A C 1
ATOM 657 O O . THR A 1 86 ? 15.451 -11.521 -12.661 1.00 88.75 86 THR A O 1
ATOM 660 N N . LYS A 1 87 ? 16.101 -12.103 -14.751 1.00 92.25 87 LYS A N 1
ATOM 661 C CA . LYS A 1 87 ? 14.837 -12.719 -15.191 1.00 92.25 87 LYS A CA 1
ATOM 662 C C . LYS A 1 87 ? 13.622 -11.821 -14.932 1.00 92.25 87 LYS A C 1
ATOM 664 O O . LYS A 1 87 ? 12.572 -12.285 -14.501 1.00 92.25 87 LYS A O 1
ATOM 669 N N . ALA A 1 88 ? 13.767 -10.513 -15.138 1.00 92.56 88 ALA A N 1
ATOM 670 C CA . ALA A 1 88 ? 12.660 -9.572 -15.001 1.00 92.56 88 ALA A CA 1
ATOM 671 C C . ALA A 1 88 ? 11.817 -9.499 -16.270 1.00 92.56 88 ALA A C 1
ATOM 673 O O . ALA A 1 88 ? 10.587 -9.516 -16.219 1.00 92.56 88 ALA A O 1
ATOM 674 N N . ALA A 1 89 ? 12.487 -9.438 -17.413 1.00 96.06 89 ALA A N 1
ATOM 675 C CA . ALA A 1 89 ? 11.854 -9.396 -18.715 1.00 96.06 89 ALA A CA 1
ATOM 676 C C . ALA A 1 89 ? 12.794 -9.975 -19.774 1.00 96.06 89 ALA A C 1
ATOM 678 O O . ALA A 1 89 ? 14.005 -10.018 -19.568 1.00 96.06 89 ALA A O 1
ATOM 679 N N . THR A 1 90 ? 12.230 -10.382 -20.903 1.00 96.62 90 THR A N 1
ATOM 680 C CA . THR A 1 90 ? 12.940 -10.933 -22.061 1.00 96.62 90 THR A CA 1
ATOM 681 C C . THR A 1 90 ? 12.700 -10.035 -23.263 1.00 96.62 90 THR A C 1
ATOM 683 O O . THR A 1 90 ? 11.568 -9.597 -23.488 1.00 96.62 90 THR A O 1
ATOM 686 N N . VAL A 1 91 ? 13.740 -9.742 -24.041 1.00 96.56 91 VAL A N 1
ATOM 687 C CA . VAL A 1 91 ? 13.577 -8.964 -25.275 1.00 96.56 91 VAL A CA 1
ATOM 688 C C . VAL A 1 91 ? 12.749 -9.742 -26.292 1.00 96.56 91 VAL A C 1
ATOM 690 O O . VAL A 1 91 ? 13.021 -10.905 -26.572 1.00 96.56 91 VAL A O 1
ATOM 693 N N . ILE A 1 92 ? 11.758 -9.072 -26.875 1.00 95.94 92 ILE A N 1
ATOM 694 C CA . ILE A 1 92 ? 10.940 -9.610 -27.971 1.00 95.94 92 ILE A CA 1
ATOM 695 C C . ILE A 1 92 ? 11.142 -8.848 -29.283 1.00 95.94 92 ILE A C 1
ATOM 697 O O . ILE A 1 92 ? 10.941 -9.413 -30.353 1.00 95.94 92 ILE A O 1
ATOM 701 N N . ARG A 1 93 ? 11.553 -7.573 -29.224 1.00 94.56 93 ARG A N 1
ATOM 702 C CA . ARG A 1 93 ? 11.825 -6.748 -30.408 1.00 94.56 93 ARG A CA 1
ATOM 703 C C . ARG A 1 93 ? 12.774 -5.602 -30.072 1.00 94.56 93 ARG A C 1
ATOM 705 O O . ARG A 1 93 ? 12.695 -5.026 -28.989 1.00 94.56 93 ARG A O 1
ATOM 712 N N . ILE A 1 94 ? 13.640 -5.239 -31.014 1.00 95.56 94 ILE A N 1
ATOM 713 C CA . ILE A 1 94 ? 14.471 -4.032 -30.944 1.00 95.56 94 ILE A CA 1
ATOM 714 C C . ILE A 1 94 ? 14.246 -3.229 -32.218 1.00 95.56 94 ILE A C 1
ATOM 716 O O . ILE A 1 94 ? 14.346 -3.757 -33.321 1.00 95.56 94 ILE A O 1
ATOM 720 N N . GLU A 1 95 ? 13.961 -1.944 -32.060 1.00 94.00 95 GLU A N 1
ATOM 721 C CA . GLU A 1 95 ? 13.796 -1.000 -33.155 1.00 94.00 95 GLU A CA 1
ATOM 722 C C . GLU A 1 95 ? 14.738 0.182 -32.972 1.00 94.00 95 GLU A C 1
ATOM 724 O O . GLU A 1 95 ? 14.835 0.776 -31.895 1.00 94.00 95 GLU A O 1
ATOM 729 N N . THR A 1 96 ? 15.377 0.589 -34.061 1.00 91.88 96 THR A N 1
ATOM 730 C CA . THR A 1 96 ? 16.075 1.870 -34.138 1.00 91.88 96 THR A CA 1
ATOM 731 C C . THR A 1 96 ? 15.263 2.844 -34.969 1.00 91.88 96 THR A C 1
ATOM 733 O O . THR A 1 96 ? 14.697 2.492 -36.003 1.00 91.88 96 THR A O 1
ATOM 736 N N . THR A 1 97 ? 15.204 4.091 -34.526 1.00 85.75 97 THR A N 1
ATOM 737 C CA . THR A 1 97 ? 14.439 5.150 -35.183 1.00 85.75 97 THR A CA 1
ATOM 738 C C . THR A 1 97 ? 15.323 6.358 -35.440 1.00 85.75 97 THR A C 1
ATOM 740 O O . THR A 1 97 ? 16.319 6.571 -34.757 1.00 85.75 97 THR A O 1
ATOM 743 N N . TYR A 1 98 ? 14.950 7.168 -36.425 1.00 86.19 98 TYR A N 1
ATOM 744 C CA . TYR A 1 98 ? 15.567 8.464 -36.672 1.00 86.19 98 TYR A CA 1
ATOM 745 C C . TYR A 1 98 ? 14.478 9.520 -36.487 1.00 86.19 98 TYR A C 1
ATOM 747 O O . TYR A 1 98 ? 13.559 9.627 -37.300 1.00 86.19 98 TYR A O 1
ATOM 755 N N . ASN A 1 99 ? 14.496 10.206 -35.344 1.00 81.00 99 ASN A N 1
ATOM 756 C CA . ASN A 1 99 ? 13.402 11.077 -34.921 1.00 81.00 99 ASN A CA 1
ATOM 757 C C . ASN A 1 99 ? 13.698 12.520 -35.305 1.00 81.00 99 ASN A C 1
ATOM 759 O O . ASN A 1 99 ? 14.745 13.053 -34.942 1.00 81.00 99 ASN A O 1
ATOM 763 N N . LEU A 1 100 ? 12.759 13.159 -36.000 1.00 80.19 100 LEU A N 1
ATOM 764 C CA . LEU A 1 100 ? 12.830 14.587 -36.272 1.00 80.19 100 LEU A CA 1
ATOM 765 C C . LEU A 1 100 ? 12.652 15.350 -34.954 1.00 80.19 100 LEU A C 1
ATOM 767 O O . LEU A 1 100 ? 11.601 15.289 -34.318 1.00 80.19 100 LEU A O 1
ATOM 771 N N . THR A 1 101 ? 13.687 16.068 -34.544 1.00 69.62 101 THR A N 1
ATOM 772 C CA . THR A 1 101 ? 13.632 16.969 -33.393 1.00 69.62 101 THR A CA 1
ATOM 773 C C . THR A 1 101 ? 13.130 18.333 -33.841 1.00 69.62 101 THR A C 1
ATOM 775 O O . THR A 1 101 ? 13.682 18.921 -34.772 1.00 69.62 101 THR A O 1
ATOM 778 N N . SER A 1 102 ? 12.092 18.855 -33.179 1.00 61.69 102 SER A N 1
ATOM 779 C CA . SER A 1 102 ? 11.625 20.226 -33.398 1.00 61.69 102 SER A CA 1
ATOM 780 C C . SER A 1 102 ? 12.673 21.196 -32.856 1.00 61.69 102 SER A C 1
ATOM 782 O O . SER A 1 102 ? 12.633 21.609 -31.696 1.00 61.69 102 SER A O 1
ATOM 784 N N . SER A 1 103 ? 13.670 21.509 -33.672 1.00 55.78 103 SER A N 1
ATOM 785 C CA . SER A 1 103 ? 14.620 22.558 -33.348 1.00 55.78 103 SER A CA 1
ATOM 786 C C . SER A 1 103 ? 14.003 23.907 -33.728 1.00 55.78 103 SER A C 1
ATOM 788 O O . SER A 1 103 ? 13.377 24.032 -34.776 1.00 55.78 103 SER A O 1
ATOM 790 N N . HIS A 1 104 ? 14.201 24.938 -32.903 1.00 54.50 104 HIS A N 1
ATOM 791 C CA . HIS A 1 104 ? 13.900 26.332 -33.263 1.00 54.50 104 HIS A CA 1
ATOM 792 C C . HIS A 1 104 ? 14.844 26.887 -34.358 1.00 54.50 104 HIS A C 1
ATOM 794 O O . HIS A 1 104 ? 14.842 28.088 -34.622 1.00 54.50 104 HIS A O 1
ATOM 800 N N . LYS A 1 105 ? 15.687 26.046 -34.975 1.00 56.75 105 LYS A N 1
ATOM 801 C CA . LYS A 1 105 ? 16.621 26.424 -36.041 1.00 56.75 105 LYS A CA 1
ATOM 802 C C . LYS A 1 105 ? 16.026 26.074 -37.405 1.00 56.75 105 LYS A C 1
ATOM 804 O O . LYS A 1 105 ? 15.204 25.172 -37.521 1.00 56.75 105 LYS A O 1
ATOM 809 N N . LYS A 1 106 ? 16.454 26.814 -38.432 1.00 59.62 106 LYS A N 1
ATOM 810 C CA . LYS A 1 106 ? 15.923 26.758 -39.805 1.00 59.62 106 LYS A CA 1
ATOM 811 C C . LYS A 1 106 ? 16.050 25.386 -40.491 1.00 59.62 106 LYS A C 1
ATOM 813 O O . LYS A 1 106 ? 15.356 25.180 -41.479 1.00 59.62 106 LYS A O 1
ATOM 818 N N . ASP A 1 107 ? 16.841 24.460 -39.941 1.00 66.56 107 ASP A N 1
ATOM 819 C CA . ASP A 1 107 ? 17.075 23.138 -40.521 1.00 66.56 107 ASP A CA 1
ATOM 820 C C . ASP A 1 107 ? 16.507 21.993 -39.658 1.00 66.56 107 ASP A C 1
ATOM 822 O O . ASP A 1 107 ? 16.624 22.015 -38.423 1.00 66.56 107 ASP A O 1
ATOM 826 N N . PRO A 1 108 ? 15.907 20.962 -40.287 1.00 68.19 108 PRO A N 1
ATOM 827 C CA . PRO A 1 108 ? 15.435 19.773 -39.592 1.00 68.19 108 PRO A CA 1
ATOM 828 C C . PRO A 1 108 ? 16.619 18.996 -38.999 1.00 68.19 108 PRO A C 1
ATOM 830 O O . PRO A 1 108 ? 17.427 18.416 -39.718 1.00 68.19 108 PRO A O 1
ATOM 833 N N . SER A 1 109 ? 16.705 18.963 -37.669 1.00 77.94 109 SER A N 1
ATOM 834 C CA . SER A 1 109 ? 17.653 18.115 -36.942 1.00 77.94 109 SER A CA 1
ATOM 835 C C . SER A 1 109 ? 17.016 16.763 -36.656 1.00 77.94 109 SER A C 1
ATOM 837 O O . SER A 1 109 ? 15.861 16.697 -36.226 1.00 77.94 109 SER A O 1
ATOM 839 N N . TYR A 1 110 ? 17.779 15.690 -36.819 1.00 82.06 110 TYR A N 1
ATOM 840 C CA . TYR A 1 110 ? 17.341 14.338 -36.505 1.00 82.06 110 TYR A CA 1
ATOM 841 C C . TYR A 1 110 ? 18.184 13.739 -35.385 1.00 82.06 110 TYR A C 1
ATOM 843 O O . TYR A 1 110 ? 19.394 13.933 -35.324 1.00 82.06 110 TYR A O 1
ATOM 851 N N . THR A 1 111 ? 17.540 12.994 -34.492 1.00 88.06 111 THR A N 1
ATOM 852 C CA . THR A 1 111 ? 18.194 12.305 -33.377 1.00 88.06 111 THR A CA 1
ATOM 853 C C . THR A 1 111 ? 17.939 10.802 -33.482 1.00 88.06 111 THR A C 1
ATOM 855 O O . THR A 1 111 ? 16.775 10.395 -33.594 1.00 88.06 111 THR A O 1
ATOM 858 N N . PRO A 1 112 ? 18.989 9.960 -33.443 1.00 91.75 112 PRO A N 1
ATOM 859 C CA . PRO A 1 112 ? 18.811 8.516 -33.413 1.00 91.75 112 PRO A CA 1
ATOM 860 C C . PRO A 1 112 ? 18.084 8.102 -32.132 1.00 91.75 112 PRO A C 1
ATOM 862 O O . PRO A 1 112 ? 18.252 8.706 -31.072 1.00 91.75 112 PRO A O 1
ATOM 865 N N . GLY A 1 113 ? 17.254 7.078 -32.235 1.00 92.62 113 GLY A N 1
ATOM 866 C CA . GLY A 1 113 ? 16.477 6.535 -31.138 1.00 92.62 113 GLY A CA 1
ATOM 867 C C . GLY A 1 113 ? 16.522 5.021 -31.109 1.00 92.62 113 GLY A C 1
ATOM 868 O O . GLY A 1 113 ? 16.688 4.373 -32.139 1.00 92.62 113 GLY A O 1
ATOM 869 N N . LEU A 1 114 ? 16.324 4.474 -29.921 1.00 94.56 114 LEU A N 1
ATOM 870 C CA . LEU A 1 114 ? 16.271 3.051 -29.630 1.00 94.56 114 LEU A CA 1
ATOM 871 C C . LEU A 1 114 ? 14.969 2.752 -28.894 1.00 94.56 114 LEU A C 1
ATOM 873 O O . LEU A 1 114 ? 14.629 3.450 -27.936 1.00 94.56 114 LEU A O 1
ATOM 877 N N . ARG A 1 115 ? 14.263 1.710 -29.324 1.00 94.81 115 ARG A N 1
ATOM 878 C CA . ARG A 1 115 ? 13.122 1.123 -28.622 1.00 94.81 115 ARG A CA 1
ATOM 879 C C . ARG A 1 115 ? 13.371 -0.364 -28.436 1.00 94.81 115 ARG A C 1
ATOM 881 O O . ARG A 1 115 ? 13.537 -1.082 -29.415 1.00 94.81 115 ARG A O 1
ATOM 888 N N . ILE A 1 116 ? 13.396 -0.818 -27.192 1.00 96.25 116 ILE A N 1
ATOM 889 C CA . ILE A 1 116 ? 13.538 -2.236 -26.850 1.00 96.25 116 ILE A CA 1
ATOM 890 C C . ILE A 1 116 ? 12.228 -2.677 -26.215 1.00 96.25 116 ILE A C 1
ATOM 892 O O . ILE A 1 116 ? 11.839 -2.159 -25.169 1.00 96.25 116 ILE A O 1
ATOM 896 N N . PHE A 1 117 ? 11.549 -3.613 -26.858 1.00 95.94 117 PHE A N 1
ATOM 897 C CA . PHE A 1 117 ? 10.323 -4.224 -26.374 1.00 95.94 117 PHE A CA 1
ATOM 898 C C . PHE A 1 117 ? 10.707 -5.430 -25.537 1.00 95.94 117 PHE A C 1
ATOM 900 O O . PHE A 1 117 ? 11.346 -6.360 -26.035 1.00 95.94 117 PHE A O 1
ATOM 907 N N . MET A 1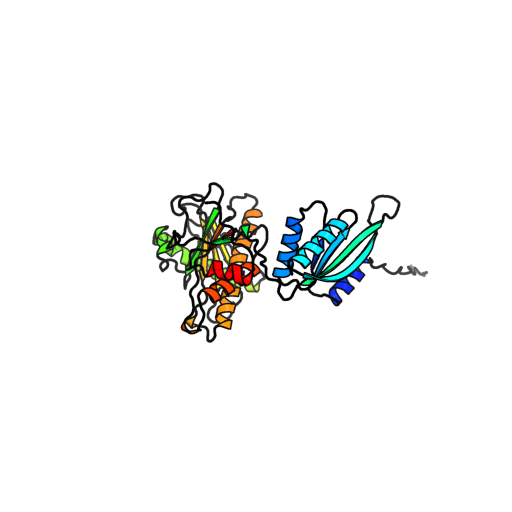 118 ? 10.329 -5.406 -24.268 1.00 96.88 118 MET A N 1
ATOM 908 C CA . MET A 1 118 ? 10.630 -6.469 -23.324 1.00 96.88 118 MET A CA 1
ATOM 909 C C . MET A 1 118 ? 9.333 -7.026 -22.757 1.00 96.88 118 MET A C 1
ATOM 911 O O . MET A 1 118 ? 8.548 -6.284 -22.169 1.00 96.88 118 MET A O 1
ATOM 915 N N . LYS A 1 119 ? 9.109 -8.328 -22.917 1.00 95.62 119 LYS A N 1
ATOM 916 C CA . LYS A 1 119 ? 7.983 -9.031 -22.302 1.00 95.62 119 LYS A CA 1
ATOM 917 C C . LYS A 1 119 ? 8.356 -9.451 -20.888 1.00 95.62 119 LYS A C 1
ATOM 919 O O . LYS A 1 119 ? 9.463 -9.945 -20.675 1.00 95.62 119 LYS A O 1
ATOM 924 N N . LYS A 1 120 ? 7.451 -9.275 -19.929 1.00 95.06 120 LYS A N 1
ATOM 925 C CA . LYS A 1 120 ? 7.619 -9.756 -18.553 1.00 95.06 120 LYS A CA 1
ATOM 926 C C . LYS A 1 120 ? 7.986 -11.242 -18.552 1.00 95.06 120 LYS A C 1
ATOM 928 O O . LYS A 1 120 ? 7.362 -12.048 -19.241 1.00 95.06 120 LYS A O 1
ATOM 933 N N . HIS A 1 121 ? 9.018 -11.602 -17.795 1.00 94.69 121 HIS A N 1
ATOM 934 C CA . HIS A 1 121 ? 9.425 -12.998 -17.683 1.00 94.69 121 HIS A CA 1
ATOM 935 C C . HIS A 1 121 ? 8.390 -13.764 -16.833 1.00 94.69 121 HIS A C 1
ATOM 937 O O . HIS A 1 121 ? 7.995 -13.243 -15.789 1.00 94.69 121 HIS A O 1
ATOM 943 N N . PRO A 1 122 ? 7.969 -14.989 -17.203 1.00 90.38 122 PRO A N 1
ATOM 944 C CA . PRO A 1 122 ? 6.953 -15.738 -16.450 1.00 90.38 122 PRO A CA 1
ATOM 945 C C . PRO A 1 122 ? 7.324 -15.988 -14.981 1.00 90.38 122 PRO A C 1
ATOM 947 O O . PRO A 1 122 ? 6.473 -15.951 -14.103 1.00 90.38 122 PRO A O 1
ATOM 950 N N . GLU A 1 123 ? 8.615 -16.195 -14.706 1.00 88.88 123 GLU A N 1
ATOM 951 C CA . GLU A 1 123 ? 9.140 -16.401 -13.345 1.00 88.88 123 GLU A CA 1
ATOM 952 C C . GLU A 1 123 ? 9.424 -15.092 -12.585 1.00 88.88 123 GLU A C 1
ATOM 954 O O . GLU A 1 123 ? 9.949 -15.129 -11.470 1.00 88.88 123 GLU A O 1
ATOM 959 N N . PHE A 1 124 ? 9.159 -13.923 -13.180 1.00 90.19 124 PHE A N 1
ATOM 960 C CA . PHE A 1 124 ? 9.464 -12.658 -12.523 1.00 90.19 124 PHE A CA 1
ATOM 961 C C . PHE A 1 124 ? 8.614 -12.483 -11.267 1.00 90.19 124 PHE A C 1
ATOM 963 O O . PHE A 1 124 ? 7.392 -12.332 -11.325 1.00 90.19 124 PHE A O 1
ATOM 970 N N . LYS A 1 125 ? 9.309 -12.400 -10.135 1.00 86.38 125 LYS A N 1
ATOM 971 C CA . LYS A 1 125 ? 8.769 -11.930 -8.864 1.00 86.38 125 LYS A CA 1
ATOM 972 C C . LYS A 1 125 ? 9.269 -10.518 -8.581 1.00 86.38 125 LYS A C 1
ATOM 974 O O . LYS A 1 125 ? 10.421 -10.164 -8.859 1.00 86.38 125 LYS A O 1
ATOM 979 N N . GLY A 1 126 ? 8.384 -9.696 -8.036 1.00 85.62 126 GLY A N 1
ATOM 980 C CA . GLY A 1 126 ? 8.689 -8.318 -7.693 1.00 85.62 126 GLY A CA 1
ATOM 981 C C . GLY A 1 126 ? 7.529 -7.654 -6.975 1.00 85.62 126 GLY A C 1
ATOM 982 O O . GLY A 1 126 ? 6.460 -8.232 -6.817 1.00 85.62 126 GLY A O 1
ATOM 983 N N . SER A 1 127 ? 7.748 -6.417 -6.549 1.00 86.62 127 SER A N 1
ATOM 984 C CA . SER A 1 127 ? 6.722 -5.603 -5.914 1.00 86.62 127 SER A CA 1
ATOM 985 C C . SER A 1 127 ? 6.725 -4.208 -6.508 1.00 86.62 127 SER A C 1
ATOM 987 O O . SER A 1 127 ? 7.765 -3.687 -6.918 1.00 86.62 127 SER A O 1
ATOM 989 N N . ARG A 1 128 ? 5.544 -3.592 -6.530 1.00 88.00 128 ARG A N 1
ATOM 990 C CA . ARG A 1 128 ? 5.410 -2.150 -6.757 1.00 88.00 128 ARG A CA 1
ATOM 991 C C . ARG A 1 128 ? 5.940 -1.347 -5.573 1.00 88.00 128 ARG A C 1
ATOM 993 O O . ARG A 1 128 ? 6.302 -0.189 -5.747 1.00 88.00 128 ARG A O 1
ATOM 1000 N N . ILE A 1 129 ? 5.965 -1.951 -4.385 1.00 89.69 129 ILE A N 1
ATOM 1001 C CA . ILE A 1 129 ? 6.512 -1.351 -3.175 1.00 89.69 129 ILE A CA 1
ATOM 1002 C C . ILE A 1 129 ? 8.019 -1.594 -3.177 1.00 89.69 129 ILE A C 1
ATOM 1004 O O . ILE A 1 129 ? 8.487 -2.723 -3.302 1.00 89.69 129 ILE A O 1
ATOM 1008 N N . SER A 1 130 ? 8.797 -0.527 -3.042 1.00 84.44 130 SER A N 1
ATOM 1009 C CA . SER A 1 130 ? 10.251 -0.642 -2.940 1.00 84.44 130 SER A CA 1
ATOM 1010 C C . SER A 1 130 ? 10.646 -1.291 -1.600 1.00 84.44 130 SER A C 1
ATOM 1012 O O . SER A 1 130 ? 10.089 -0.897 -0.579 1.00 84.44 130 SER A O 1
ATOM 1014 N N . PRO A 1 131 ? 11.661 -2.177 -1.545 1.00 84.38 131 PRO A N 1
ATOM 1015 C CA . PRO A 1 131 ? 12.099 -2.823 -0.299 1.00 84.38 131 PRO A CA 1
ATOM 1016 C C . PRO A 1 131 ? 12.424 -1.849 0.838 1.00 84.38 131 PRO A C 1
ATOM 1018 O O . PRO A 1 131 ? 12.018 -2.064 1.967 1.00 84.38 131 PRO A O 1
ATOM 1021 N N . GLY A 1 132 ? 13.066 -0.713 0.538 1.00 85.12 132 GLY A N 1
ATOM 1022 C CA . GLY A 1 132 ? 13.344 0.330 1.541 1.00 85.12 132 GLY A CA 1
ATOM 1023 C C . GLY A 1 132 ? 12.111 1.079 2.080 1.00 85.12 132 GLY A C 1
ATOM 1024 O O . GLY A 1 132 ? 12.261 2.007 2.870 1.00 85.12 132 GLY A O 1
ATOM 1025 N N . TYR A 1 133 ? 10.904 0.734 1.623 1.00 89.38 133 TYR A N 1
ATOM 1026 C CA . TYR A 1 133 ? 9.631 1.235 2.147 1.00 89.38 133 TYR A CA 1
ATOM 1027 C C . TYR A 1 133 ? 8.904 0.193 2.997 1.00 89.38 133 TYR A C 1
ATOM 1029 O O . TYR A 1 133 ? 7.777 0.457 3.402 1.00 89.38 133 TYR A O 1
ATOM 1037 N N . VAL A 1 134 ? 9.511 -0.963 3.257 1.00 92.19 134 VAL A N 1
ATOM 1038 C CA . VAL A 1 134 ? 8.922 -2.032 4.061 1.00 92.19 134 VAL A CA 1
ATO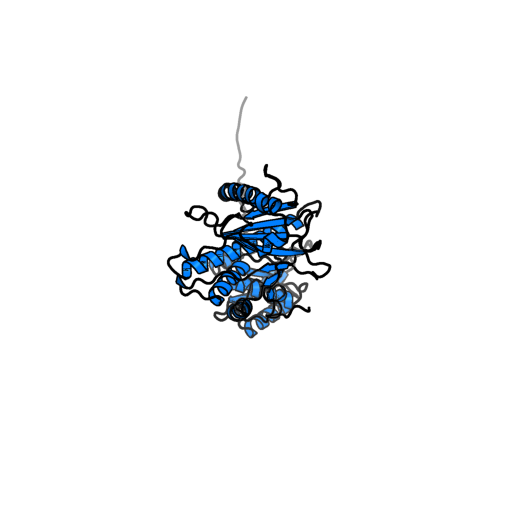M 1039 C C . VAL A 1 134 ? 9.890 -2.410 5.174 1.00 92.19 134 VAL A C 1
ATOM 1041 O O . VAL A 1 134 ? 11.073 -2.626 4.921 1.00 92.19 134 VAL A O 1
ATOM 1044 N N . SER A 1 135 ? 9.386 -2.497 6.399 1.00 92.62 135 SER A N 1
ATOM 1045 C CA . SER A 1 135 ? 10.086 -3.077 7.544 1.00 92.62 135 SER A CA 1
ATOM 1046 C C . SER A 1 135 ? 9.157 -4.012 8.314 1.00 92.62 135 SER A C 1
ATOM 1048 O O . SER A 1 135 ? 7.935 -3.868 8.257 1.00 92.62 135 SER A O 1
ATOM 1050 N N . PHE A 1 136 ? 9.742 -4.960 9.038 1.00 92.25 136 PHE A N 1
ATOM 1051 C CA . PHE A 1 136 ? 9.033 -5.936 9.864 1.00 92.25 136 PHE A CA 1
ATOM 1052 C C . PHE A 1 136 ? 9.587 -5.832 11.282 1.00 92.25 136 PHE A C 1
ATOM 1054 O O . PHE A 1 136 ? 10.800 -5.721 11.450 1.00 92.25 136 PHE A O 1
ATOM 1061 N N . CYS A 1 137 ? 8.714 -5.793 12.282 1.00 90.25 137 CYS A N 1
ATOM 1062 C CA . CYS A 1 137 ? 9.118 -5.819 13.682 1.00 90.25 137 CYS A CA 1
ATOM 1063 C C . CYS A 1 137 ? 9.544 -7.233 14.086 1.00 90.25 137 CYS A C 1
ATOM 1065 O O . CYS A 1 137 ? 8.903 -8.206 13.695 1.00 90.25 137 CYS A O 1
ATOM 1067 N N . ASP A 1 138 ? 10.588 -7.325 14.906 1.00 84.12 138 ASP A N 1
ATOM 1068 C CA . ASP A 1 138 ? 11.100 -8.597 15.414 1.00 84.12 138 ASP A CA 1
ATOM 1069 C C . ASP A 1 138 ? 10.323 -9.097 16.643 1.00 84.12 138 ASP A C 1
ATOM 1071 O O . ASP A 1 138 ? 9.577 -8.361 17.298 1.00 84.12 138 ASP A O 1
ATOM 1075 N N . SER A 1 139 ? 10.562 -10.362 16.999 1.00 82.56 139 SER A N 1
ATOM 1076 C CA . SER A 1 139 ? 9.940 -11.062 18.132 1.00 82.56 139 SER A CA 1
ATOM 1077 C C . SER A 1 139 ? 10.250 -10.458 19.508 1.00 82.56 139 SER A C 1
ATOM 1079 O O . SER A 1 139 ? 9.574 -10.771 20.486 1.00 82.56 139 SER A O 1
ATOM 1081 N N . SER A 1 140 ? 11.244 -9.571 19.610 1.00 78.56 140 SER A N 1
ATOM 1082 C CA . SER A 1 140 ? 11.582 -8.854 20.847 1.00 78.56 140 SER A CA 1
ATOM 1083 C C . SER A 1 140 ? 10.524 -7.822 21.257 1.00 78.56 140 SER A C 1
ATOM 1085 O O . SER A 1 140 ? 10.502 -7.387 22.407 1.00 78.56 140 SER A O 1
ATOM 1087 N N . LEU A 1 141 ? 9.632 -7.445 20.339 1.00 72.38 141 LEU A N 1
ATOM 1088 C CA . LEU A 1 141 ? 8.575 -6.458 20.539 1.00 72.38 141 LEU A CA 1
ATOM 1089 C C . LEU A 1 141 ? 7.201 -7.135 20.498 1.00 72.38 141 LEU A C 1
ATOM 1091 O O . LEU A 1 141 ? 6.373 -6.774 19.666 1.00 72.38 141 LEU A O 1
ATOM 1095 N N . VAL A 1 142 ? 6.951 -8.136 21.349 1.00 78.75 142 VAL A N 1
ATOM 1096 C CA . VAL A 1 142 ? 5.658 -8.847 21.415 1.00 78.75 142 VAL A CA 1
ATOM 1097 C C . VAL A 1 142 ? 4.914 -8.530 22.724 1.00 78.75 142 VAL A C 1
ATOM 1099 O O . VAL A 1 142 ? 5.448 -8.809 23.796 1.00 78.75 142 VAL A O 1
ATOM 1102 N N . PRO A 1 143 ? 3.670 -8.003 22.668 1.00 81.75 143 PRO A N 1
ATOM 1103 C CA . PRO A 1 143 ? 2.988 -7.508 21.469 1.00 81.75 143 PRO A CA 1
ATOM 1104 C C . PRO A 1 143 ? 3.664 -6.242 20.925 1.00 81.75 143 PRO A C 1
ATOM 1106 O O . PRO A 1 143 ? 4.167 -5.422 21.695 1.00 81.75 143 PRO A O 1
ATOM 1109 N N . THR A 1 144 ? 3.648 -6.057 19.600 1.00 89.00 144 THR A N 1
ATOM 1110 C CA . THR A 1 144 ? 4.229 -4.846 19.002 1.00 89.00 144 THR A CA 1
ATOM 1111 C C . THR A 1 144 ? 3.375 -3.655 19.419 1.00 89.00 144 THR A C 1
ATOM 1113 O O . THR A 1 144 ? 2.164 -3.682 19.183 1.00 89.00 144 THR A O 1
ATOM 1116 N N . PRO A 1 145 ? 3.951 -2.617 20.052 1.00 89.44 145 PRO A N 1
ATOM 1117 C CA . PRO A 1 145 ? 3.163 -1.496 20.541 1.00 89.44 145 PRO A CA 1
ATOM 1118 C C . PRO A 1 145 ? 2.484 -0.775 19.373 1.00 89.44 145 PRO A C 1
ATOM 1120 O O . PRO A 1 145 ? 3.012 -0.740 18.262 1.00 89.44 145 PRO A O 1
ATOM 1123 N N . LEU A 1 146 ? 1.314 -0.169 19.599 1.00 89.50 146 LEU A N 1
ATOM 1124 C CA . LEU A 1 146 ? 0.655 0.608 18.544 1.00 89.50 146 LEU A CA 1
ATOM 1125 C C . LEU A 1 146 ? 1.492 1.822 18.138 1.00 89.50 146 LEU A C 1
ATOM 1127 O O . LEU A 1 146 ? 1.572 2.119 16.952 1.00 89.50 146 LEU A O 1
ATOM 1131 N N . TYR A 1 147 ? 2.137 2.478 19.101 1.00 88.88 147 TYR A N 1
ATOM 1132 C CA . TYR A 1 147 ? 2.946 3.679 18.908 1.00 88.88 147 TYR A CA 1
ATOM 1133 C C . TYR A 1 147 ? 4.334 3.494 19.510 1.00 88.88 147 TYR A C 1
ATOM 1135 O O . TYR A 1 147 ? 4.482 2.805 20.519 1.00 88.88 147 TYR A O 1
ATOM 1143 N N . ASP A 1 148 ? 5.334 4.144 18.922 1.00 80.62 148 ASP A N 1
ATOM 1144 C CA . ASP A 1 148 ? 6.704 4.100 19.429 1.00 80.62 148 ASP A CA 1
ATOM 1145 C C . ASP A 1 148 ? 6.959 5.219 20.449 1.00 80.62 148 ASP A C 1
ATOM 1147 O O . ASP A 1 148 ? 6.500 6.355 20.289 1.00 80.62 148 ASP A O 1
ATOM 1151 N N . LEU A 1 149 ? 7.719 4.891 21.499 1.00 71.94 149 LEU A N 1
ATOM 1152 C CA . LEU A 1 149 ? 8.226 5.852 22.490 1.00 71.94 149 LEU A CA 1
ATOM 1153 C C . LEU A 1 149 ? 9.337 6.733 21.897 1.00 71.94 149 LEU A C 1
ATOM 1155 O O . LEU A 1 149 ? 9.384 7.943 22.153 1.00 71.94 149 LEU A O 1
ATOM 1159 N N . ASP A 1 150 ? 10.169 6.115 21.059 1.00 66.81 150 ASP A N 1
ATOM 1160 C CA . ASP A 1 150 ? 11.332 6.704 20.404 1.00 66.81 150 ASP A CA 1
ATOM 1161 C C . ASP A 1 150 ? 11.096 6.788 18.895 1.00 66.81 150 ASP A C 1
ATOM 1163 O O . ASP A 1 150 ? 11.805 6.211 18.077 1.00 66.81 150 ASP A O 1
ATOM 1167 N N . SER A 1 151 ? 10.049 7.510 18.495 1.00 60.22 151 SER A N 1
ATOM 1168 C CA . SER A 1 151 ? 9.899 7.877 17.088 1.00 60.22 151 SER A CA 1
ATOM 1169 C C . SER A 1 151 ? 11.116 8.709 16.661 1.00 60.22 151 SER A C 1
ATOM 1171 O O . SER A 1 151 ? 11.391 9.741 17.288 1.00 60.22 151 SER A O 1
ATOM 1173 N N . PHE A 1 152 ? 11.813 8.314 15.592 1.00 64.06 152 PHE A N 1
ATOM 1174 C CA . PHE A 1 152 ? 12.878 9.131 15.006 1.00 64.06 152 PHE A CA 1
ATOM 1175 C C . PHE A 1 152 ? 12.393 10.567 14.792 1.00 64.06 152 PHE A C 1
ATOM 1177 O O . PHE A 1 152 ? 11.246 10.806 14.410 1.00 64.06 152 PHE A O 1
ATOM 1184 N N . THR A 1 153 ? 13.277 11.536 15.026 1.00 60.38 153 THR A N 1
ATOM 1185 C CA . THR A 1 153 ? 12.934 12.959 15.191 1.00 60.38 153 THR A CA 1
ATOM 1186 C C . THR A 1 153 ? 12.138 13.578 14.036 1.00 60.38 153 THR A C 1
ATOM 1188 O O . THR A 1 153 ? 11.439 14.564 14.255 1.00 60.38 153 THR A O 1
ATOM 1191 N N . ASN A 1 154 ? 12.164 12.979 12.840 1.00 79.75 154 ASN A N 1
ATOM 1192 C CA . ASN A 1 154 ? 11.477 13.484 11.649 1.00 79.75 154 ASN A CA 1
ATOM 1193 C C . ASN A 1 154 ? 10.299 12.628 11.158 1.00 79.75 154 ASN A C 1
ATOM 1195 O O . ASN A 1 154 ? 9.642 13.023 10.191 1.00 79.75 154 ASN A O 1
ATOM 1199 N N . ASP A 1 155 ? 10.025 11.475 11.770 1.00 87.88 155 ASP A N 1
ATOM 1200 C CA . ASP A 1 155 ? 8.973 10.583 11.288 1.00 87.88 155 ASP A CA 1
ATOM 1201 C C . ASP A 1 155 ? 7.601 10.918 11.869 1.00 87.88 155 ASP A C 1
ATOM 1203 O O . ASP A 1 155 ? 7.448 11.248 13.041 1.00 87.88 155 ASP A O 1
ATOM 1207 N N . LYS A 1 156 ? 6.583 10.845 11.011 1.00 93.19 156 LYS A N 1
ATOM 1208 C CA . LYS A 1 156 ? 5.178 11.067 11.339 1.00 93.19 156 LYS A CA 1
ATOM 1209 C C . LYS A 1 156 ? 4.452 9.739 11.245 1.00 93.19 156 LYS A C 1
ATOM 1211 O O . LYS A 1 156 ? 4.259 9.195 10.155 1.00 93.19 156 LYS A O 1
ATOM 1216 N N . PHE A 1 157 ? 4.112 9.223 12.411 1.00 94.25 157 PHE A N 1
ATOM 1217 C CA . PHE A 1 157 ? 3.661 7.868 12.628 1.00 94.25 157 PHE A CA 1
ATOM 1218 C C . PHE A 1 157 ? 2.137 7.769 12.588 1.00 94.25 157 PHE A C 1
ATOM 1220 O O . PHE A 1 157 ? 1.424 8.626 13.117 1.00 94.25 157 PHE A O 1
ATOM 1227 N N . CYS A 1 158 ? 1.656 6.705 11.955 1.00 95.75 158 CYS A N 1
ATOM 1228 C CA . CYS A 1 158 ? 0.255 6.328 11.895 1.00 95.75 158 CYS A CA 1
ATOM 1229 C C . CYS A 1 158 ? 0.103 4.863 12.299 1.00 95.75 158 CYS A C 1
ATOM 1231 O O . CYS A 1 158 ? 0.727 3.991 11.695 1.00 95.75 158 CYS A O 1
ATOM 1233 N N . SER A 1 159 ? -0.752 4.577 13.271 1.00 96.00 159 SER A N 1
ATOM 1234 C CA . SER A 1 159 ? -1.052 3.200 13.679 1.00 96.00 159 SER A CA 1
ATOM 1235 C C . SER A 1 159 ? -2.343 2.736 13.025 1.00 96.00 159 SER A C 1
ATOM 1237 O O . SER A 1 159 ? -3.355 3.432 13.110 1.00 96.00 159 SER A O 1
ATOM 1239 N N . LEU A 1 160 ? -2.327 1.578 12.366 1.00 97.38 160 LEU A N 1
ATOM 1240 C CA . LEU A 1 160 ? -3.548 0.970 11.854 1.00 97.38 160 LEU A CA 1
ATOM 1241 C C . LEU A 1 160 ? -4.273 0.224 12.974 1.00 97.38 160 LEU A C 1
ATOM 1243 O O . LEU A 1 160 ? -3.732 -0.690 13.589 1.00 97.38 160 LEU A O 1
ATOM 1247 N N . ILE A 1 161 ? -5.527 0.600 13.178 1.00 96.69 161 ILE A N 1
ATOM 1248 C CA . ILE A 1 161 ? -6.471 -0.001 14.105 1.00 96.69 161 ILE A CA 1
ATOM 1249 C C . ILE A 1 161 ? -7.441 -0.873 13.312 1.00 96.69 161 ILE A C 1
ATOM 1251 O O . ILE A 1 161 ? -8.000 -0.432 12.305 1.00 96.69 161 ILE A O 1
ATOM 1255 N N . ARG A 1 162 ? -7.653 -2.106 13.772 1.00 93.94 162 ARG A N 1
ATOM 1256 C CA . ARG A 1 162 ? -8.674 -3.014 13.239 1.00 93.94 162 ARG A CA 1
ATOM 1257 C C . ARG A 1 162 ? -9.847 -3.053 14.211 1.00 93.94 162 ARG A C 1
ATOM 1259 O O . ARG A 1 162 ? -9.632 -3.213 15.406 1.00 93.94 162 ARG A O 1
ATOM 1266 N N . SER A 1 163 ? -11.068 -2.931 13.706 1.00 93.62 163 SER A N 1
ATOM 1267 C CA . SER A 1 163 ? -12.283 -3.136 14.502 1.00 93.62 163 SER A CA 1
ATOM 1268 C C . SER A 1 163 ? -13.350 -3.820 13.657 1.00 93.62 163 SER A C 1
ATOM 1270 O O . SER A 1 163 ? -13.382 -3.644 12.443 1.00 93.62 163 SER A O 1
ATOM 1272 N N . SER A 1 164 ? -14.242 -4.580 14.286 1.00 91.00 164 SER A N 1
ATOM 1273 C CA . SER A 1 164 ? -15.421 -5.163 13.631 1.00 91.00 164 SER A CA 1
ATOM 1274 C C . SER A 1 164 ? -16.527 -4.131 13.372 1.00 91.00 164 SER A C 1
ATOM 1276 O O . SER A 1 164 ? -17.499 -4.414 12.675 1.00 91.00 164 SER A O 1
ATOM 1278 N N . SER A 1 165 ? -16.404 -2.921 13.928 1.00 92.06 165 SER A N 1
ATOM 1279 C CA . SER A 1 165 ? -17.372 -1.839 13.755 1.00 92.06 165 SER A CA 1
ATOM 1280 C C . SER A 1 165 ? -16.712 -0.458 13.840 1.00 92.06 165 SER A C 1
ATOM 1282 O O . SER A 1 165 ? -15.517 -0.325 14.088 1.00 92.06 165 SER A O 1
ATOM 1284 N N . PHE A 1 166 ? -17.493 0.613 13.686 1.00 92.88 166 PHE A N 1
ATOM 1285 C CA . PHE A 1 166 ? -17.000 1.977 13.919 1.00 92.88 166 PHE A CA 1
ATOM 1286 C C . PHE A 1 166 ? -16.752 2.300 15.400 1.00 92.88 166 PHE A C 1
ATOM 1288 O O . PHE A 1 166 ? -16.274 3.390 15.718 1.00 92.88 166 PHE A O 1
ATOM 1295 N N . LYS A 1 167 ? -17.089 1.394 16.324 1.00 92.88 167 LYS A N 1
ATOM 1296 C CA . LYS A 1 167 ? -16.800 1.567 17.747 1.00 92.88 167 LYS A CA 1
ATOM 1297 C C . LYS A 1 167 ? -15.351 1.172 18.019 1.00 92.88 167 LYS A C 1
ATOM 1299 O O . LYS A 1 167 ? -14.918 0.074 17.677 1.00 92.88 167 LYS A O 1
ATOM 1304 N N . LEU A 1 168 ? -14.614 2.082 18.652 1.00 92.25 168 LEU A N 1
ATOM 1305 C CA . LEU A 1 168 ? -13.235 1.852 19.097 1.00 92.25 168 LEU A CA 1
ATOM 1306 C C . LEU A 1 168 ? -13.146 1.444 20.575 1.00 92.25 168 LEU A C 1
ATOM 1308 O O . LEU A 1 168 ? -12.056 1.169 21.065 1.00 92.25 168 LEU A O 1
ATOM 1312 N N . THR A 1 169 ? -14.277 1.381 21.286 1.00 89.50 169 THR A N 1
ATOM 1313 C CA . THR A 1 169 ? -14.345 0.903 22.678 1.00 89.50 169 THR A CA 1
ATOM 1314 C C . THR A 1 169 ? -13.903 -0.547 22.820 1.00 89.50 169 THR A C 1
ATOM 1316 O O . THR A 1 169 ? -13.365 -0.919 23.858 1.00 89.50 169 THR A O 1
ATOM 1319 N N . ASP A 1 170 ? -14.087 -1.332 21.759 1.00 85.00 170 ASP A N 1
ATOM 1320 C CA . ASP A 1 170 ? -13.823 -2.771 21.732 1.00 85.00 170 ASP A CA 1
ATOM 1321 C C . ASP A 1 170 ? -12.372 -3.084 21.326 1.00 85.00 170 ASP A C 1
ATOM 1323 O O . ASP A 1 170 ? -12.034 -4.236 21.073 1.00 85.00 170 ASP A O 1
ATOM 1327 N N . VAL A 1 171 ? -11.509 -2.059 21.263 1.00 90.38 171 VAL A N 1
ATOM 1328 C CA . VAL A 1 171 ? -10.085 -2.161 20.914 1.00 90.38 171 VAL A CA 1
ATOM 1329 C C . VAL A 1 171 ? -9.232 -1.742 22.125 1.00 90.38 171 VAL A C 1
ATOM 1331 O O . VAL A 1 171 ? -8.843 -0.572 22.236 1.00 90.38 171 VAL A O 1
ATOM 1334 N N . PRO A 1 172 ? -8.939 -2.658 23.071 1.00 87.94 172 PRO A N 1
ATOM 1335 C CA . PRO A 1 172 ? -8.302 -2.329 24.350 1.00 87.94 172 PRO A CA 1
ATOM 1336 C C . PRO A 1 172 ? -6.924 -1.675 24.221 1.00 87.94 172 PRO A C 1
ATOM 1338 O O . PRO A 1 172 ? -6.518 -0.884 25.068 1.00 87.94 172 PRO A O 1
ATOM 1341 N N . GLU A 1 173 ? -6.164 -2.008 23.185 1.00 89.19 173 GLU A N 1
ATOM 1342 C CA . GLU A 1 173 ? -4.861 -1.409 22.915 1.00 89.19 173 GLU A CA 1
ATOM 1343 C C . GLU A 1 173 ? -4.966 0.063 22.511 1.00 89.19 173 GLU A C 1
ATOM 1345 O O . GLU A 1 173 ? -4.077 0.837 22.853 1.00 89.19 173 GLU A O 1
ATOM 1350 N N . PHE A 1 174 ? -6.050 0.468 21.845 1.00 91.25 174 PHE A N 1
ATOM 1351 C CA . PHE A 1 174 ? -6.280 1.848 21.420 1.00 91.25 174 PHE A CA 1
ATOM 1352 C C . PHE A 1 174 ? -6.830 2.706 22.563 1.00 91.25 174 PHE A C 1
ATOM 1354 O O . PHE A 1 174 ? -6.390 3.840 22.762 1.00 91.25 174 PHE A O 1
ATOM 1361 N N . THR A 1 175 ? -7.760 2.163 23.352 1.00 92.31 175 THR A N 1
ATOM 1362 C CA . THR A 1 175 ? -8.420 2.896 24.447 1.00 92.31 175 THR A CA 1
ATOM 1363 C C . THR A 1 175 ? -7.476 3.289 25.582 1.00 92.31 175 THR A C 1
ATOM 1365 O O . THR A 1 175 ? -7.808 4.163 26.372 1.00 92.31 175 THR A O 1
ATOM 1368 N N . LYS A 1 176 ? -6.265 2.725 25.639 1.00 92.12 176 LYS A N 1
ATOM 1369 C CA . LYS A 1 176 ? -5.203 3.149 26.568 1.00 92.12 176 LYS A CA 1
ATOM 1370 C C . LYS A 1 176 ? -4.678 4.562 26.302 1.00 92.12 176 LYS A C 1
ATOM 1372 O O . LYS A 1 176 ? -4.087 5.151 27.201 1.00 92.12 176 LYS A O 1
ATOM 1377 N N . PHE A 1 177 ? -4.849 5.088 25.089 1.00 91.38 177 PHE A N 1
ATOM 1378 C CA . PHE A 1 177 ? -4.278 6.378 24.682 1.00 91.38 177 PHE A CA 1
ATOM 1379 C C . PHE A 1 177 ? -5.257 7.549 24.773 1.00 91.38 177 PHE A C 1
ATOM 1381 O O . PHE A 1 177 ? -4.829 8.696 24.690 1.00 91.38 177 PHE A O 1
ATOM 1388 N N . PHE A 1 178 ? -6.553 7.279 24.932 1.00 91.62 178 PHE A N 1
ATOM 1389 C CA . PHE A 1 178 ? -7.604 8.293 24.894 1.00 91.62 178 PHE A CA 1
ATOM 1390 C C . PHE A 1 178 ? -8.632 8.036 25.987 1.00 91.62 178 PHE A C 1
ATOM 1392 O O . PHE A 1 178 ? -8.894 6.892 26.356 1.00 91.62 178 PHE A O 1
ATOM 1399 N N . SER A 1 179 ? -9.260 9.093 26.492 1.00 90.31 179 SER A N 1
ATOM 1400 C CA . SER A 1 179 ? -10.321 8.936 27.487 1.00 90.31 179 SER A CA 1
ATOM 1401 C C . SER A 1 179 ? -11.541 8.205 26.894 1.00 90.31 179 SER A C 1
ATOM 1403 O O . SER A 1 179 ? -11.836 8.357 25.705 1.00 90.31 179 SER A O 1
ATOM 1405 N N . PRO A 1 180 ? -12.319 7.449 27.694 1.00 88.62 180 PRO A N 1
ATOM 1406 C CA . PRO A 1 180 ? -13.510 6.753 27.196 1.00 88.62 180 PRO A CA 1
ATOM 1407 C C . PRO A 1 180 ? -14.527 7.671 26.499 1.00 88.62 180 PRO A C 1
ATOM 1409 O O . PRO A 1 180 ? -15.191 7.258 25.547 1.00 88.62 180 PRO A O 1
ATOM 1412 N N . SER A 1 181 ? -14.648 8.928 26.940 1.00 87.81 181 SER A N 1
ATOM 1413 C CA . SER A 1 181 ? -15.507 9.927 26.298 1.00 87.81 181 SER A CA 1
ATOM 1414 C C . SER A 1 181 ? -15.010 10.305 24.902 1.00 87.81 181 SER A C 1
ATOM 1416 O O . SER A 1 181 ? -15.817 10.332 23.975 1.00 87.81 181 SER A O 1
ATOM 1418 N N . GLU A 1 182 ? -13.706 10.536 24.724 1.00 87.62 182 GLU A N 1
ATOM 1419 C CA . GLU A 1 182 ? -13.106 10.786 23.402 1.00 87.62 182 GLU A CA 1
ATOM 1420 C C . GLU A 1 182 ? -13.292 9.579 22.477 1.00 87.62 182 GLU A C 1
ATOM 1422 O O . GLU A 1 182 ? -13.765 9.726 21.350 1.00 87.62 182 GLU A O 1
ATOM 1427 N N . VAL A 1 183 ? -13.016 8.369 22.974 1.00 89.69 183 VAL A N 1
ATOM 1428 C CA . VAL A 1 183 ? -13.169 7.124 22.203 1.00 89.69 183 VAL A CA 1
ATOM 1429 C C . VAL A 1 183 ? -14.587 6.990 21.635 1.00 89.69 183 VAL A C 1
ATOM 1431 O O . VAL A 1 183 ? -14.761 6.681 20.455 1.00 89.69 183 VAL A O 1
ATOM 1434 N N . ASN A 1 184 ? -15.607 7.274 22.448 1.00 90.25 184 ASN A N 1
ATOM 1435 C CA . ASN A 1 184 ? -17.008 7.206 22.030 1.00 90.25 184 ASN A CA 1
ATOM 1436 C C . ASN A 1 184 ? -17.378 8.252 20.966 1.00 90.25 184 ASN A C 1
ATOM 1438 O O . ASN A 1 184 ? -18.215 7.981 20.105 1.00 90.25 184 ASN A O 1
ATOM 1442 N N . MET A 1 185 ? -16.762 9.436 20.979 1.00 90.62 185 MET A N 1
ATOM 1443 C CA . MET A 1 185 ? -17.058 10.483 19.994 1.00 90.62 185 MET A CA 1
ATOM 1444 C C . MET A 1 185 ? -16.591 10.114 18.579 1.00 90.62 185 MET A C 1
ATOM 1446 O O . MET A 1 185 ? -17.211 10.555 17.606 1.00 90.62 185 MET A O 1
ATOM 1450 N N . TYR A 1 186 ? -15.546 9.287 18.440 1.00 92.62 186 TYR A N 1
ATOM 1451 C CA . TYR A 1 186 ? -15.085 8.817 17.129 1.00 92.62 186 TYR A CA 1
ATOM 1452 C C . TYR A 1 186 ? -16.165 8.050 16.361 1.00 92.62 186 TYR A C 1
ATOM 1454 O O . TYR A 1 186 ? -16.264 8.212 15.146 1.00 92.62 186 TYR A O 1
ATOM 1462 N N . PHE A 1 187 ? -17.026 7.295 17.052 1.00 93.00 187 PHE A N 1
ATOM 1463 C CA . PHE A 1 187 ? -18.121 6.548 16.426 1.00 93.00 187 PHE A CA 1
ATOM 1464 C C . PHE A 1 187 ? -19.033 7.452 15.581 1.00 93.00 187 PHE A C 1
ATOM 1466 O O . PHE A 1 187 ? -19.340 7.135 14.429 1.00 93.00 187 PHE A O 1
ATOM 1473 N N . ASN A 1 188 ? -19.412 8.616 16.120 1.00 91.31 188 ASN A N 1
ATOM 1474 C CA . ASN A 1 188 ? -20.278 9.567 15.420 1.00 91.31 188 ASN A CA 1
ATOM 1475 C C . ASN A 1 188 ? -19.579 10.168 14.192 1.00 91.31 188 ASN A C 1
ATOM 1477 O O . ASN A 1 188 ? -20.206 10.354 13.150 1.00 91.31 188 ASN A O 1
ATOM 1481 N N . VAL A 1 189 ? -18.273 10.444 14.293 1.00 91.94 189 VAL A N 1
ATOM 1482 C CA . VAL A 1 189 ? -17.485 10.960 13.165 1.00 91.94 189 VAL A CA 1
ATOM 1483 C C . VAL A 1 189 ? -17.327 9.911 12.070 1.00 91.94 189 VAL A C 1
ATOM 1485 O O . VAL A 1 189 ? -17.524 10.237 10.902 1.00 91.94 189 VAL A O 1
ATOM 1488 N N . PHE A 1 190 ? -17.004 8.663 12.413 1.00 93.62 190 PHE A N 1
ATOM 1489 C CA . PHE A 1 190 ? -16.851 7.595 11.422 1.00 93.62 190 PHE A CA 1
ATOM 1490 C C . PHE A 1 190 ? -18.157 7.268 10.721 1.00 93.62 190 PHE A C 1
ATOM 1492 O O . PHE A 1 190 ? -18.154 7.136 9.502 1.00 93.62 190 PHE A O 1
ATOM 1499 N N . THR A 1 191 ? -19.268 7.236 11.457 1.00 92.12 191 THR A N 1
ATOM 1500 C CA . THR A 1 191 ? -20.602 7.055 10.872 1.00 92.12 191 THR A CA 1
ATOM 1501 C C . THR A 1 191 ? -20.905 8.173 9.872 1.00 92.12 191 THR A C 1
ATOM 1503 O O . THR A 1 191 ? -21.192 7.901 8.711 1.00 92.12 191 THR A O 1
ATOM 1506 N N . ALA A 1 192 ? -20.720 9.439 10.265 1.00 90.50 192 ALA A N 1
ATOM 1507 C CA . ALA A 1 192 ? -20.972 10.580 9.382 1.00 90.50 192 ALA A CA 1
ATOM 1508 C C . ALA A 1 192 ? -20.039 10.622 8.154 1.00 90.50 192 ALA A C 1
ATOM 1510 O O . ALA A 1 192 ? -20.471 10.965 7.050 1.00 90.50 192 ALA A O 1
ATOM 1511 N N . LEU A 1 193 ? -18.758 10.276 8.327 1.00 90.62 193 LEU A N 1
ATOM 1512 C CA . LEU A 1 193 ? -17.797 10.160 7.228 1.00 90.62 193 LEU A CA 1
ATOM 1513 C C . LEU A 1 193 ? -18.190 9.046 6.258 1.00 90.62 193 LEU A C 1
ATOM 1515 O O . LEU A 1 193 ? -18.163 9.261 5.046 1.00 90.62 193 LEU A O 1
ATOM 1519 N N . PHE A 1 194 ? -18.555 7.880 6.786 1.00 90.75 194 PHE A N 1
ATOM 1520 C CA . PHE A 1 194 ? -18.958 6.723 6.000 1.00 90.75 194 PHE A CA 1
ATOM 1521 C C . PHE A 1 194 ? -20.238 7.004 5.211 1.00 90.75 194 PHE A C 1
ATOM 1523 O O . PHE A 1 194 ? -20.240 6.839 3.994 1.00 90.75 194 PHE A O 1
ATOM 1530 N N . ASP A 1 195 ? -21.278 7.534 5.859 1.00 87.62 195 ASP A N 1
ATOM 1531 C CA . ASP A 1 195 ? -22.558 7.885 5.226 1.00 87.62 195 ASP A CA 1
ATOM 1532 C C . ASP A 1 195 ? -22.395 8.884 4.079 1.00 87.62 195 ASP A C 1
ATOM 1534 O O . ASP A 1 195 ? -23.132 8.870 3.089 1.00 87.62 195 ASP A O 1
ATOM 1538 N N . LYS A 1 196 ? -21.419 9.782 4.200 1.00 86.69 196 LYS A N 1
ATOM 1539 C CA . LYS A 1 196 ? -21.089 10.722 3.136 1.00 86.69 196 LYS A CA 1
ATOM 1540 C C . LYS A 1 196 ? -20.235 10.071 2.047 1.00 86.69 196 LYS A C 1
ATOM 1542 O O . LYS A 1 196 ? -20.460 10.353 0.872 1.00 86.69 196 LYS A O 1
ATOM 1547 N N . ALA A 1 197 ? -19.308 9.184 2.405 1.00 86.12 197 ALA A N 1
ATOM 1548 C CA . ALA A 1 197 ? -18.494 8.436 1.450 1.00 86.12 197 ALA A CA 1
ATOM 1549 C C . ALA A 1 197 ? -19.345 7.517 0.563 1.00 86.12 197 ALA A C 1
ATOM 1551 O O . ALA A 1 197 ? -19.168 7.533 -0.651 1.00 86.12 197 ALA A O 1
ATOM 1552 N N . ILE A 1 198 ? -20.324 6.796 1.118 1.00 85.31 198 ILE A N 1
ATOM 1553 C CA . ILE A 1 198 ? -21.219 5.934 0.325 1.00 85.31 198 ILE A CA 1
ATOM 1554 C C . ILE A 1 198 ? -22.069 6.729 -0.675 1.00 85.31 198 ILE A C 1
ATOM 1556 O O . ILE A 1 198 ? -22.334 6.246 -1.771 1.00 85.31 198 ILE A O 1
ATOM 1560 N N . LYS A 1 199 ? -22.460 7.965 -0.335 1.00 79.12 199 LYS A N 1
ATOM 1561 C CA . LYS A 1 199 ? -23.182 8.859 -1.254 1.00 79.12 199 LYS A CA 1
ATOM 1562 C C . LYS A 1 199 ? -22.263 9.371 -2.362 1.00 79.12 199 LYS A C 1
ATOM 1564 O O . LYS A 1 199 ? -22.653 9.364 -3.523 1.00 79.12 199 LYS A O 1
ATOM 1569 N N . ALA A 1 200 ? -21.036 9.749 -2.006 1.00 73.94 200 ALA A N 1
ATOM 1570 C CA . ALA A 1 200 ? -20.039 10.289 -2.928 1.00 73.94 200 ALA A CA 1
ATOM 1571 C C . ALA A 1 200 ? -19.483 9.252 -3.923 1.00 73.94 200 ALA A C 1
ATOM 1573 O O . ALA A 1 200 ? -19.077 9.620 -5.024 1.00 73.94 200 ALA A O 1
ATOM 1574 N N . VAL A 1 201 ? -19.498 7.958 -3.580 1.00 64.25 201 VAL A N 1
ATOM 1575 C CA . VAL A 1 201 ? -19.108 6.874 -4.503 1.00 64.25 201 VAL A CA 1
ATOM 1576 C C . VAL A 1 201 ? -19.999 6.835 -5.750 1.00 64.25 201 VAL A C 1
ATOM 1578 O O . VAL A 1 201 ? -19.507 6.506 -6.828 1.00 64.25 201 VAL A O 1
ATOM 1581 N N . ASN A 1 202 ? -21.258 7.265 -5.643 1.00 57.12 202 ASN A N 1
ATOM 1582 C CA . ASN A 1 202 ? -22.155 7.405 -6.793 1.00 57.12 202 ASN A CA 1
ATOM 1583 C C . ASN A 1 202 ? -21.818 8.624 -7.681 1.00 57.12 202 ASN A C 1
ATOM 1585 O O . ASN A 1 202 ? -22.333 8.728 -8.789 1.00 57.12 202 ASN A O 1
ATOM 1589 N N . GLU A 1 203 ? -20.947 9.526 -7.217 1.00 50.91 203 GLU A N 1
ATOM 1590 C CA . GLU A 1 203 ? -20.603 10.817 -7.836 1.00 50.91 203 GLU A CA 1
ATOM 1591 C C . GLU A 1 203 ? -19.100 10.915 -8.200 1.00 50.91 203 GLU A C 1
ATOM 1593 O O . GLU A 1 203 ? -18.524 11.999 -8.237 1.00 50.91 203 GLU A O 1
ATOM 1598 N N . GLU A 1 204 ? -18.428 9.777 -8.427 1.00 50.47 204 GLU A N 1
ATOM 1599 C CA . GLU A 1 204 ? -16.993 9.649 -8.779 1.00 50.47 204 GLU A CA 1
ATOM 1600 C C . GLU A 1 204 ? -15.971 10.127 -7.718 1.00 50.47 204 GLU A C 1
ATOM 1602 O O . GLU A 1 204 ? -14.757 10.006 -7.922 1.00 50.47 204 GLU A O 1
ATOM 1607 N N . THR A 1 205 ? -16.408 10.582 -6.539 1.00 47.69 205 THR A N 1
ATOM 1608 C CA . THR A 1 205 ? -15.504 11.033 -5.467 1.00 47.69 205 THR A CA 1
ATOM 1609 C C . THR A 1 205 ? -15.299 9.931 -4.426 1.00 47.69 205 THR A C 1
ATOM 1611 O O . THR A 1 205 ? -16.195 9.608 -3.654 1.00 47.69 205 THR A O 1
ATOM 1614 N N . LYS A 1 206 ? -14.093 9.344 -4.371 1.00 57.66 206 LYS A N 1
ATOM 1615 C CA . LYS A 1 206 ? -13.815 8.175 -3.507 1.00 57.66 206 LYS A CA 1
ATOM 1616 C C . LYS A 1 206 ? -13.397 8.505 -2.070 1.00 57.66 206 LYS A C 1
ATOM 1618 O O . LYS A 1 206 ? -13.394 7.606 -1.238 1.00 57.66 206 LYS A O 1
ATOM 1623 N N . ALA A 1 207 ? -13.031 9.750 -1.769 1.00 66.19 207 ALA A N 1
ATOM 1624 C CA . ALA A 1 207 ? -12.549 10.145 -0.446 1.00 66.19 207 ALA A CA 1
ATOM 1625 C C . ALA A 1 207 ? -13.314 11.362 0.086 1.00 66.19 207 ALA A C 1
ATOM 1627 O O . ALA A 1 207 ? -13.463 12.362 -0.616 1.00 66.19 207 ALA A O 1
ATOM 1628 N N . VAL A 1 208 ? -13.770 11.288 1.337 1.00 76.50 208 VAL A N 1
ATOM 1629 C CA . VAL A 1 208 ? -14.538 12.349 2.010 1.00 76.50 208 VAL A CA 1
ATOM 1630 C C . VAL A 1 208 ? -13.811 12.815 3.264 1.00 76.50 208 VAL A C 1
ATOM 1632 O O . VAL A 1 208 ? -13.267 11.989 3.992 1.00 76.50 208 VAL A O 1
ATOM 1635 N N . THR A 1 209 ? -13.822 14.127 3.529 1.00 79.12 209 THR A N 1
ATOM 1636 C CA . THR A 1 209 ? -13.135 14.745 4.674 1.00 79.12 209 THR A CA 1
ATOM 1637 C C . THR A 1 209 ? -14.079 15.295 5.750 1.00 79.12 209 THR A C 1
ATOM 1639 O O . THR A 1 209 ? -15.229 15.656 5.473 1.00 79.12 209 THR A O 1
ATOM 1642 N N . THR A 1 210 ? -13.572 15.410 6.983 1.00 73.12 210 THR A N 1
ATOM 1643 C CA . THR A 1 210 ? -14.287 15.976 8.147 1.00 73.12 210 THR A CA 1
ATOM 1644 C C . THR A 1 210 ? -14.567 17.469 8.050 1.00 73.12 210 THR A C 1
ATOM 1646 O O . THR A 1 210 ? -15.477 17.944 8.723 1.00 73.12 210 THR A O 1
ATOM 1649 N N . ASP A 1 211 ? -13.829 18.213 7.221 1.00 66.56 211 ASP A N 1
ATOM 1650 C CA . ASP A 1 211 ? -13.986 19.672 7.077 1.00 66.56 211 ASP A CA 1
ATOM 1651 C C . ASP A 1 211 ? -15.416 20.061 6.673 1.00 66.56 211 ASP A C 1
ATOM 1653 O O . ASP A 1 211 ? -15.900 21.144 6.994 1.00 66.56 211 ASP A O 1
ATOM 1657 N N . ASN A 1 212 ? -16.114 19.129 6.021 1.00 60.81 212 ASN A N 1
ATOM 1658 C CA . ASN A 1 212 ? -17.467 19.295 5.516 1.00 60.81 212 ASN A CA 1
ATOM 1659 C C . ASN A 1 212 ? -18.516 18.504 6.324 1.00 60.81 212 ASN A C 1
ATOM 1661 O O . ASN A 1 212 ? -19.546 18.123 5.755 1.00 60.81 212 ASN A O 1
ATOM 1665 N N . LEU A 1 213 ? -18.241 18.182 7.594 1.00 69.19 213 LEU A N 1
ATOM 1666 C CA . LEU A 1 213 ? -19.178 17.512 8.502 1.00 69.19 213 LEU A CA 1
ATOM 1667 C C . LEU A 1 213 ? -19.684 18.455 9.600 1.00 69.19 213 LEU A C 1
ATOM 1669 O O . LEU A 1 213 ? -18.959 19.307 10.112 1.00 69.19 213 LEU A O 1
ATOM 1673 N N . THR A 1 214 ? -20.947 18.266 9.986 1.00 63.69 214 THR A N 1
ATOM 1674 C CA . THR A 1 214 ? -21.580 18.954 11.123 1.00 63.69 214 THR A CA 1
ATOM 1675 C C . THR A 1 214 ? -21.127 18.374 12.463 1.00 63.69 214 THR A C 1
ATOM 1677 O O . THR A 1 214 ? -21.002 19.106 13.442 1.00 63.69 214 THR A O 1
ATOM 1680 N N . VAL A 1 215 ? -20.834 17.071 12.497 1.00 73.50 215 VAL A N 1
ATOM 1681 C CA . VAL A 1 215 ? -20.278 16.372 13.660 1.00 73.50 215 VAL A CA 1
ATOM 1682 C C . VAL A 1 215 ? -18.764 16.563 13.683 1.00 73.50 215 VAL A C 1
ATOM 1684 O O . VAL A 1 215 ? -18.071 16.176 12.743 1.00 73.50 215 VAL A O 1
ATOM 1687 N N . LYS A 1 216 ? -18.247 17.143 14.770 1.00 77.19 216 LYS A N 1
ATOM 1688 C CA . LYS A 1 216 ? -16.814 17.387 14.971 1.00 77.19 216 LYS A CA 1
ATOM 1689 C C . LYS A 1 216 ? -16.317 16.655 16.210 1.00 77.19 216 LYS A C 1
ATOM 1691 O O . LYS A 1 216 ? -17.010 16.596 17.221 1.00 77.19 216 LYS A O 1
ATOM 1696 N N . HIS A 1 217 ? -15.095 16.143 16.133 1.00 85.00 217 HIS A N 1
ATOM 1697 C CA . HIS A 1 217 ? -14.365 15.632 17.288 1.00 85.00 217 HIS A CA 1
ATOM 1698 C C . HIS A 1 217 ? -13.319 16.673 17.706 1.00 85.00 217 HIS A C 1
ATOM 1700 O O . HIS A 1 217 ? -12.605 17.173 16.833 1.00 85.00 217 HIS A O 1
ATOM 1706 N N . PRO A 1 218 ? -13.190 16.999 19.005 1.00 81.88 218 PRO A N 1
ATOM 1707 C CA . PRO A 1 218 ? -12.313 18.078 19.468 1.00 81.88 218 PRO A CA 1
ATOM 1708 C C . PRO A 1 218 ? -10.843 17.845 19.099 1.00 81.88 218 PRO A C 1
ATOM 1710 O O . PRO A 1 218 ? -10.144 18.788 18.737 1.00 81.88 218 PRO A O 1
ATOM 1713 N N . ASN A 1 219 ? -10.411 16.580 19.117 1.00 88.94 219 ASN A N 1
ATOM 1714 C CA . ASN A 1 219 ? -9.039 16.185 18.809 1.00 88.94 219 ASN A CA 1
ATOM 1715 C C . ASN A 1 219 ? -8.782 15.754 17.343 1.00 88.94 219 ASN A C 1
ATOM 1717 O O . ASN A 1 219 ? -7.721 15.223 17.027 1.00 88.94 219 ASN A O 1
ATOM 1721 N N . ILE A 1 220 ? -9.730 15.937 16.418 1.00 91.88 220 ILE A N 1
ATOM 1722 C CA . ILE A 1 220 ? -9.485 15.615 15.000 1.00 91.88 220 ILE A CA 1
ATOM 1723 C C . ILE A 1 220 ? -9.132 16.892 14.250 1.00 91.88 220 ILE A C 1
ATOM 1725 O O . ILE A 1 220 ? -9.948 17.805 14.139 1.00 91.88 220 ILE A O 1
ATOM 1729 N N . LYS A 1 221 ? -7.924 16.930 13.687 1.00 91.44 221 LYS A N 1
ATOM 1730 C CA . LYS A 1 221 ? -7.514 17.965 12.736 1.00 91.44 221 LYS A CA 1
ATOM 1731 C C . LYS A 1 221 ? -8.073 17.692 11.343 1.00 91.44 221 LYS A C 1
ATOM 1733 O O . LYS A 1 221 ? -8.540 18.611 10.687 1.00 91.44 221 LYS A O 1
ATOM 1738 N N . LEU A 1 222 ? -8.016 16.436 10.907 1.00 92.06 222 LEU A N 1
ATOM 1739 C CA . LEU A 1 222 ? -8.625 15.966 9.666 1.00 92.06 222 LEU A CA 1
ATOM 1740 C C . LEU A 1 222 ? -8.968 14.485 9.805 1.00 92.06 222 LEU A C 1
ATOM 1742 O O . LEU A 1 222 ? -8.109 13.691 10.176 1.00 92.06 222 LEU A O 1
ATOM 1746 N N . GLY A 1 223 ? -10.190 14.102 9.466 1.00 92.69 223 GLY A N 1
ATOM 1747 C CA . GLY A 1 223 ? -10.553 12.721 9.177 1.00 92.69 223 GLY A CA 1
ATOM 1748 C C . GLY A 1 223 ? -10.826 12.567 7.687 1.00 92.69 223 GLY A C 1
ATOM 1749 O O . GLY A 1 223 ? -11.417 13.451 7.068 1.00 92.69 223 GLY A O 1
ATOM 1750 N N . LEU A 1 224 ? -10.395 11.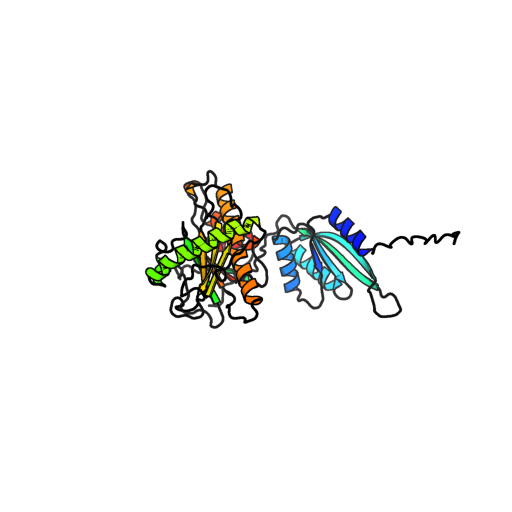452 7.115 1.00 93.62 224 LEU A N 1
ATOM 1751 C CA . LEU A 1 224 ? -10.650 11.056 5.738 1.00 93.62 224 LEU A CA 1
ATOM 1752 C C . LEU A 1 224 ? -11.234 9.647 5.742 1.00 93.62 224 LEU A C 1
ATOM 1754 O O . LEU A 1 224 ? -10.722 8.783 6.448 1.00 93.62 224 LEU A O 1
ATOM 1758 N N . CYS A 1 225 ? -12.279 9.410 4.957 1.00 93.19 225 CYS A N 1
ATOM 1759 C CA . CYS A 1 225 ? -12.857 8.084 4.760 1.00 93.19 225 CYS A CA 1
ATOM 1760 C C . CYS A 1 225 ? -12.865 7.716 3.285 1.00 93.19 225 CYS A C 1
ATOM 1762 O O . CYS A 1 225 ? -13.211 8.539 2.432 1.00 93.19 225 CYS A O 1
ATOM 1764 N N . ARG A 1 226 ? -12.532 6.457 3.023 1.00 90.88 226 ARG A N 1
ATOM 1765 C CA . ARG A 1 226 ? -12.761 5.774 1.764 1.00 90.88 226 ARG A CA 1
ATOM 1766 C C . ARG A 1 226 ? -13.598 4.534 2.049 1.00 90.88 226 ARG A C 1
ATOM 1768 O O . ARG A 1 226 ? -13.134 3.589 2.691 1.00 90.88 226 ARG A O 1
ATOM 1775 N N . ALA A 1 227 ? -14.845 4.561 1.597 1.00 88.06 227 ALA A N 1
ATOM 1776 C CA . ALA A 1 227 ? -15.736 3.421 1.738 1.00 88.06 227 ALA A CA 1
ATOM 1777 C C . ALA A 1 227 ? -15.245 2.233 0.894 1.00 88.06 227 ALA A C 1
ATOM 1779 O O . ALA A 1 227 ? -14.421 2.389 -0.015 1.00 88.06 227 ALA A O 1
ATOM 1780 N N . SER A 1 228 ? -15.731 1.041 1.225 1.00 83.25 228 SER A N 1
ATOM 1781 C CA . SER A 1 228 ? -15.436 -0.170 0.463 1.00 83.25 228 SER A CA 1
ATOM 1782 C C . SER A 1 228 ? -15.845 -0.018 -1.009 1.00 83.25 228 SER A C 1
ATOM 1784 O O . SER A 1 228 ? -16.911 0.529 -1.290 1.00 83.25 228 SER A O 1
ATOM 1786 N N . PRO A 1 229 ? -15.050 -0.509 -1.975 1.00 67.56 229 PRO A N 1
ATOM 1787 C CA . PRO A 1 229 ? -15.446 -0.510 -3.382 1.00 67.56 229 PRO A CA 1
ATOM 1788 C C . PRO A 1 229 ? -16.664 -1.407 -3.676 1.00 67.56 229 PRO A C 1
ATOM 1790 O O . PRO A 1 229 ? -17.225 -1.307 -4.761 1.00 67.56 229 PRO A O 1
ATOM 1793 N N . GLU A 1 230 ? -17.094 -2.253 -2.732 1.00 69.12 230 GLU A N 1
ATOM 1794 C CA . GLU A 1 230 ? -18.233 -3.174 -2.879 1.00 69.12 230 GLU A CA 1
ATOM 1795 C C . GLU A 1 230 ? -19.545 -2.666 -2.246 1.00 69.12 230 GLU A C 1
ATOM 1797 O O . GLU A 1 230 ? -20.375 -3.456 -1.784 1.00 69.12 230 GLU A O 1
ATOM 1802 N N . ILE A 1 231 ? -19.753 -1.346 -2.200 1.00 62.25 231 ILE A N 1
ATOM 1803 C CA . ILE A 1 231 ? -21.016 -0.754 -1.726 1.00 62.25 231 ILE A CA 1
ATOM 1804 C C . ILE A 1 231 ? -22.205 -1.359 -2.494 1.00 62.25 231 ILE A C 1
ATOM 1806 O O . ILE A 1 231 ? -22.236 -1.338 -3.721 1.00 62.25 231 ILE A O 1
ATOM 1810 N N . GLY A 1 232 ? -23.185 -1.895 -1.755 1.00 53.34 232 GLY A N 1
ATOM 1811 C CA . GLY A 1 232 ? -24.390 -2.540 -2.300 1.00 53.34 232 GLY A CA 1
ATOM 1812 C C . GLY A 1 232 ? -24.603 -3.987 -1.842 1.00 53.34 232 GLY A C 1
ATOM 1813 O O . GLY A 1 232 ? -25.711 -4.504 -1.968 1.00 53.34 232 GLY A O 1
ATOM 1814 N N . LYS A 1 233 ? -23.585 -4.635 -1.260 1.00 58.06 233 LYS A N 1
ATOM 1815 C CA . LYS A 1 233 ? -23.744 -5.917 -0.551 1.00 58.06 233 LYS A CA 1
ATOM 1816 C C . LYS A 1 233 ? -24.240 -5.695 0.894 1.00 58.06 233 LYS A C 1
ATOM 1818 O O . LYS A 1 233 ? -24.005 -4.615 1.439 1.00 58.06 233 LYS A O 1
ATOM 1823 N N . PRO A 1 234 ? -24.868 -6.700 1.546 1.00 44.19 234 PRO A N 1
ATOM 1824 C CA . PRO A 1 234 ? -25.419 -6.602 2.911 1.00 44.19 234 PRO A CA 1
ATOM 1825 C C . PRO A 1 234 ? -24.414 -6.211 4.015 1.00 44.19 234 PRO A C 1
ATOM 1827 O O . PRO A 1 234 ? -24.816 -5.964 5.146 1.00 44.19 234 PRO A O 1
ATOM 1830 N N . ASP A 1 235 ? -23.121 -6.123 3.687 1.00 59.00 235 ASP A N 1
ATOM 1831 C CA . ASP A 1 235 ? -22.003 -5.867 4.595 1.00 59.00 235 ASP A CA 1
ATOM 1832 C C . ASP A 1 235 ? -21.211 -4.596 4.263 1.00 59.00 235 ASP A C 1
ATOM 1834 O O . ASP A 1 235 ? -19.980 -4.577 4.241 1.00 59.00 235 ASP A O 1
ATOM 1838 N N . SER A 1 236 ? -21.933 -3.503 4.017 1.00 72.88 236 SER A N 1
ATOM 1839 C CA . SER A 1 236 ? -21.411 -2.269 3.412 1.00 72.88 236 SER A CA 1
ATOM 1840 C C . SER A 1 236 ? -20.231 -1.603 4.132 1.00 72.88 236 SER A C 1
ATOM 1842 O O . SER A 1 236 ? -19.543 -0.789 3.518 1.00 72.88 236 SER A O 1
ATOM 1844 N N . ILE A 1 237 ? -19.988 -1.903 5.414 1.00 87.25 237 ILE A N 1
ATOM 1845 C CA . ILE A 1 237 ? -18.893 -1.294 6.186 1.00 87.25 237 ILE A CA 1
ATOM 1846 C C . ILE A 1 237 ? -17.550 -2.018 6.008 1.00 87.25 237 ILE A C 1
ATOM 1848 O O . ILE A 1 237 ? -16.504 -1.370 6.102 1.00 87.25 237 ILE A O 1
ATOM 1852 N N . HIS A 1 238 ? -17.555 -3.322 5.716 1.00 89.75 238 HIS A N 1
ATOM 1853 C CA . HIS A 1 238 ? -16.340 -4.130 5.601 1.00 89.75 238 HIS A CA 1
ATOM 1854 C C . HIS A 1 238 ? -15.508 -3.703 4.389 1.00 89.75 238 HIS A C 1
ATOM 1856 O O . HIS A 1 238 ? -16.030 -3.481 3.298 1.00 89.75 238 HIS A O 1
ATOM 1862 N N . GLY A 1 239 ? -14.198 -3.571 4.578 1.00 89.31 239 GLY A N 1
ATOM 1863 C CA . GLY A 1 239 ? -13.271 -3.037 3.580 1.00 89.31 239 GLY A CA 1
ATOM 1864 C C . GLY A 1 239 ? -13.128 -1.510 3.607 1.00 89.31 239 GLY A C 1
ATOM 1865 O O . GLY A 1 239 ? -12.293 -0.961 2.884 1.00 89.31 239 GLY A O 1
ATOM 1866 N N . SER A 1 240 ? -13.909 -0.804 4.431 1.00 92.00 240 SER A N 1
ATOM 1867 C CA . SER A 1 240 ? -13.801 0.653 4.567 1.00 92.00 240 SER A CA 1
ATOM 1868 C C . SER A 1 240 ? -12.569 1.046 5.372 1.00 92.00 240 SER A C 1
ATOM 1870 O O . SER A 1 240 ? -12.201 0.383 6.342 1.00 92.00 240 SER A O 1
ATOM 1872 N N . CYS A 1 241 ? -11.940 2.146 4.968 1.00 95.12 241 CYS A N 1
ATOM 1873 C CA . CYS A 1 241 ? -10.720 2.657 5.575 1.00 95.12 241 CYS A CA 1
ATOM 1874 C C . CYS A 1 241 ? -10.876 4.129 5.944 1.00 95.12 241 CYS A C 1
ATOM 1876 O O . CYS A 1 241 ? -11.431 4.932 5.189 1.00 95.12 241 CYS A O 1
ATOM 1878 N N . PHE A 1 242 ? -10.337 4.489 7.101 1.00 96.06 242 PHE A N 1
ATOM 1879 C CA . PHE A 1 242 ? -10.317 5.847 7.615 1.00 96.06 242 PHE A CA 1
ATOM 1880 C C . PHE A 1 242 ? -8.887 6.235 7.962 1.00 96.06 242 PHE A C 1
ATOM 1882 O O . PHE A 1 242 ? -8.115 5.405 8.434 1.00 96.06 242 PHE A O 1
ATOM 1889 N N . VAL A 1 243 ? -8.547 7.504 7.775 1.00 97.00 243 VAL A N 1
ATOM 1890 C CA . VAL A 1 243 ? -7.317 8.117 8.287 1.00 97.00 243 VAL A CA 1
ATOM 1891 C C . VAL A 1 243 ? -7.719 9.303 9.144 1.00 97.00 243 VAL A C 1
ATOM 1893 O O . VAL A 1 243 ? -8.456 10.174 8.685 1.00 97.00 243 VAL A O 1
ATOM 1896 N N . VAL A 1 244 ? -7.234 9.339 10.379 1.00 96.38 244 VAL A N 1
ATOM 1897 C CA . VAL A 1 244 ? -7.474 10.416 11.337 1.00 96.38 244 VAL A CA 1
ATOM 1898 C C . VAL A 1 244 ? -6.148 11.051 11.711 1.00 96.38 244 VAL A C 1
ATOM 1900 O O . VAL A 1 244 ? -5.217 10.374 12.140 1.00 96.38 244 VAL A O 1
ATOM 1903 N N . ILE A 1 245 ? -6.088 12.369 11.568 1.00 95.94 245 ILE A N 1
ATOM 1904 C CA . ILE A 1 245 ? -4.976 13.211 11.992 1.00 95.94 245 ILE A CA 1
ATOM 1905 C C . ILE A 1 245 ? -5.381 13.918 13.267 1.00 95.94 245 ILE A C 1
ATOM 1907 O O . ILE A 1 245 ? -6.398 14.619 13.300 1.00 95.94 245 ILE A O 1
ATOM 1911 N N . LEU A 1 246 ? -4.568 13.742 14.297 1.00 94.94 246 LEU A N 1
ATOM 1912 C CA . LEU A 1 246 ? -4.789 14.325 15.606 1.00 94.94 246 LEU A CA 1
ATOM 1913 C C . LEU A 1 246 ? -4.426 15.810 15.599 1.00 94.94 246 LEU A C 1
ATOM 1915 O O . LEU A 1 246 ? -3.530 16.256 14.874 1.00 94.94 246 LEU A O 1
ATOM 1919 N N . LYS A 1 247 ? -5.159 16.585 16.392 1.00 92.31 247 LYS A N 1
ATOM 1920 C CA . LYS A 1 247 ? -4.917 18.019 16.578 1.00 92.31 247 LYS A CA 1
ATOM 1921 C C . LYS A 1 247 ? -3.973 18.276 17.755 1.00 92.31 247 LYS A C 1
ATOM 1923 O O . LYS A 1 247 ? -3.102 19.140 17.664 1.00 92.31 247 LYS A O 1
ATOM 1928 N N . GLU A 1 248 ? -4.166 17.528 18.832 1.00 89.94 248 GLU A N 1
ATOM 1929 C CA . GLU A 1 248 ? -3.497 17.606 20.129 1.00 89.94 248 GLU A CA 1
ATOM 1930 C C . GLU A 1 248 ? -3.571 16.234 20.838 1.00 89.94 248 GLU A C 1
ATOM 1932 O O . GLU A 1 248 ? -3.905 15.236 20.200 1.00 89.94 248 GLU A O 1
ATOM 1937 N N . ASN A 1 249 ? -3.199 16.144 22.122 1.00 89.25 249 ASN A N 1
ATOM 1938 C CA . ASN A 1 249 ? -3.231 14.900 22.919 1.00 89.25 249 ASN A CA 1
ATOM 1939 C C . ASN A 1 249 ? -2.679 13.681 22.155 1.00 89.25 249 ASN A C 1
ATOM 1941 O O . ASN A 1 249 ? -3.366 12.676 21.953 1.00 89.25 249 ASN A O 1
ATOM 1945 N N . TYR A 1 250 ? -1.461 13.819 21.632 1.00 93.12 250 TYR A N 1
ATOM 1946 C CA . TYR A 1 250 ? -0.839 12.765 20.841 1.00 93.12 250 TYR A CA 1
ATOM 1947 C C . TYR A 1 250 ? -0.532 11.548 21.730 1.00 93.12 250 TYR A C 1
ATOM 1949 O O . TYR A 1 250 ? -0.063 11.737 22.852 1.00 93.12 250 TYR A O 1
ATOM 1957 N N . PRO A 1 251 ? -0.726 10.306 21.251 1.00 92.75 251 PRO A N 1
ATOM 1958 C CA . PRO A 1 251 ? -0.373 9.101 21.989 1.00 92.75 251 PRO A CA 1
ATOM 1959 C C . PRO A 1 251 ? 1.054 9.154 22.540 1.00 92.75 251 PRO A C 1
ATOM 1961 O O . PRO A 1 251 ? 1.997 9.488 21.812 1.00 92.75 251 PRO A O 1
ATOM 1964 N N . LEU A 1 252 ? 1.201 8.798 23.821 1.00 92.12 252 LEU A N 1
ATOM 1965 C CA . LEU A 1 252 ? 2.463 8.862 24.574 1.00 92.12 252 LEU A CA 1
ATOM 1966 C C . LEU A 1 252 ? 3.047 10.285 24.705 1.00 92.12 252 LEU A C 1
ATOM 1968 O O . LEU A 1 252 ? 4.250 10.436 24.915 1.00 92.12 252 LEU A O 1
ATOM 1972 N N . ASP A 1 253 ? 2.222 11.319 24.520 1.00 90.56 253 ASP A N 1
ATOM 1973 C CA . ASP A 1 253 ? 2.610 12.735 24.475 1.00 90.56 253 ASP A CA 1
ATOM 1974 C C . ASP A 1 253 ? 3.687 13.046 23.416 1.00 90.56 253 ASP A C 1
ATOM 1976 O O . ASP A 1 253 ? 4.460 14.003 23.524 1.00 90.56 253 ASP A O 1
ATOM 1980 N N . LYS A 1 254 ? 3.751 12.242 22.344 1.00 91.00 254 LYS A N 1
ATOM 1981 C CA . LYS A 1 254 ? 4.731 12.403 21.259 1.00 91.00 254 LYS A CA 1
ATOM 1982 C C . LYS A 1 254 ? 4.097 13.049 20.034 1.00 91.00 254 LYS A C 1
ATOM 1984 O O . LYS A 1 254 ? 3.325 12.421 19.319 1.00 91.00 254 LYS A O 1
ATOM 1989 N N . ILE A 1 255 ? 4.551 14.252 19.679 1.00 90.62 255 ILE A N 1
ATOM 1990 C CA . ILE A 1 255 ? 4.122 15.012 18.480 1.00 90.62 255 ILE A CA 1
ATOM 1991 C C . ILE A 1 255 ? 4.365 14.300 17.130 1.00 90.62 255 ILE A C 1
ATOM 1993 O O . ILE A 1 255 ? 3.970 14.779 16.065 1.00 90.62 255 ILE A O 1
ATOM 1997 N N . ASN A 1 256 ? 5.077 13.179 17.141 1.00 92.31 256 ASN A N 1
ATOM 1998 C CA . ASN A 1 256 ? 5.309 12.346 15.969 1.00 92.31 256 ASN A CA 1
ATOM 1999 C C . ASN A 1 256 ? 4.244 11.254 15.803 1.00 92.31 256 ASN A C 1
ATOM 2001 O O . ASN A 1 256 ? 4.023 10.818 14.676 1.00 92.31 256 ASN A O 1
ATOM 2005 N N . ASN A 1 257 ? 3.504 10.902 16.858 1.00 93.81 257 ASN A N 1
ATOM 2006 C CA . ASN A 1 257 ? 2.345 10.006 16.818 1.00 93.81 257 ASN A CA 1
ATOM 2007 C C . ASN A 1 257 ? 1.106 10.776 16.340 1.00 93.81 257 ASN A C 1
ATOM 2009 O O . ASN A 1 257 ? 0.144 10.988 17.070 1.00 93.81 257 ASN A O 1
ATOM 2013 N N . VAL A 1 258 ? 1.169 11.278 15.106 1.00 94.12 258 VAL A N 1
ATOM 2014 C CA . VAL A 1 258 ? 0.224 12.278 14.583 1.00 94.12 258 VAL A CA 1
ATOM 2015 C C . VAL A 1 258 ? -1.106 11.703 14.121 1.00 94.12 258 VAL A C 1
ATOM 2017 O O . VAL A 1 258 ? -2.035 12.470 13.869 1.00 94.12 258 VAL A O 1
ATOM 2020 N N . ALA A 1 259 ? -1.188 10.390 13.923 1.00 96.00 259 ALA A N 1
ATOM 2021 C CA . ALA A 1 259 ? -2.311 9.796 13.227 1.00 96.00 259 ALA A CA 1
ATOM 2022 C C . ALA A 1 259 ? -2.641 8.384 13.701 1.00 96.00 259 ALA A C 1
ATOM 2024 O O . ALA A 1 259 ? -1.816 7.660 14.264 1.00 96.00 259 ALA A O 1
ATOM 2025 N N . PHE A 1 260 ? -3.857 7.971 13.380 1.00 97.19 260 PHE A N 1
ATOM 2026 C CA . PHE A 1 260 ? -4.228 6.570 13.308 1.00 97.19 260 PHE A CA 1
ATOM 2027 C C . PHE A 1 260 ? -5.114 6.337 12.091 1.00 97.19 260 PHE A C 1
ATOM 2029 O O . PHE A 1 260 ? -5.794 7.244 11.606 1.00 97.19 260 PHE A O 1
ATOM 2036 N N . ALA A 1 261 ? -5.091 5.115 11.585 1.00 97.50 261 ALA A N 1
ATOM 2037 C CA . ALA A 1 261 ? -6.016 4.655 10.570 1.00 97.50 261 ALA A CA 1
ATOM 2038 C C . ALA A 1 261 ? -6.970 3.645 11.202 1.00 97.50 261 ALA A C 1
ATOM 2040 O O . ALA A 1 261 ? -6.558 2.876 12.060 1.00 97.50 261 ALA A O 1
ATOM 2041 N N . LEU A 1 262 ? -8.229 3.630 10.782 1.00 96.88 262 LEU A N 1
ATOM 2042 C CA . LEU A 1 262 ? -9.180 2.581 11.146 1.00 96.88 262 LEU A CA 1
ATOM 2043 C C . LEU A 1 262 ? -9.512 1.781 9.894 1.00 96.88 262 LEU A C 1
ATOM 2045 O O . LEU A 1 262 ? -9.803 2.359 8.847 1.00 96.88 262 LEU A O 1
ATOM 2049 N N . THR A 1 263 ? -9.507 0.463 10.014 1.00 95.69 263 THR A N 1
ATOM 2050 C CA . THR A 1 263 ? -10.044 -0.438 9.003 1.00 95.69 263 THR A CA 1
ATOM 2051 C C . THR A 1 263 ? -11.051 -1.404 9.609 1.00 95.69 263 THR A C 1
ATOM 2053 O O . THR A 1 263 ? -10.884 -1.851 10.747 1.00 95.69 263 THR A O 1
ATOM 2056 N N . ILE A 1 264 ? -12.075 -1.736 8.825 1.00 94.25 264 ILE A N 1
ATOM 2057 C CA . ILE A 1 264 ? -13.042 -2.786 9.144 1.00 94.25 264 ILE A CA 1
ATOM 2058 C C . ILE A 1 264 ? -12.712 -4.007 8.274 1.00 94.25 264 ILE A C 1
ATOM 2060 O O . ILE A 1 264 ? -13.098 -4.030 7.101 1.00 94.25 264 ILE A O 1
ATOM 2064 N N . PRO A 1 265 ? -11.938 -4.990 8.773 1.00 93.69 265 PRO A N 1
ATOM 2065 C CA . PRO A 1 265 ? -11.523 -6.137 7.975 1.00 93.69 265 PRO A CA 1
ATOM 2066 C C . PRO A 1 265 ? -12.703 -7.061 7.671 1.00 93.69 265 PRO A C 1
ATOM 2068 O O . PRO A 1 265 ? -13.584 -7.164 8.515 1.00 93.69 265 PRO A O 1
ATOM 2071 N N . PRO A 1 266 ? -12.728 -7.753 6.517 1.00 91.69 266 PRO A N 1
ATOM 2072 C CA . PRO A 1 266 ? -13.789 -8.707 6.207 1.00 91.69 266 PRO A CA 1
ATOM 2073 C C . PRO A 1 266 ? -13.920 -9.770 7.306 1.00 91.69 266 PRO A C 1
ATOM 2075 O O . PRO A 1 266 ? -12.919 -10.316 7.767 1.00 91.69 266 PRO A O 1
ATOM 2078 N N . ASP A 1 267 ? -15.158 -10.065 7.702 1.00 89.81 267 ASP A N 1
ATOM 2079 C CA . ASP A 1 267 ? -15.469 -11.103 8.685 1.00 89.81 267 ASP A CA 1
ATOM 2080 C C . ASP A 1 267 ? -15.425 -12.491 8.017 1.00 89.81 267 ASP A C 1
ATOM 2082 O O . ASP A 1 267 ? -16.256 -12.763 7.145 1.00 89.81 267 ASP A O 1
ATOM 2086 N N . PRO A 1 268 ? -14.492 -13.382 8.402 1.00 90.62 268 PRO A N 1
ATOM 2087 C CA . PRO A 1 268 ? -14.329 -14.690 7.771 1.00 90.62 268 PRO A CA 1
ATOM 2088 C C . PRO A 1 268 ? -15.542 -15.614 7.929 1.00 90.62 268 PRO A C 1
ATOM 2090 O O . PRO A 1 268 ? -15.708 -16.538 7.132 1.00 90.62 268 PRO A O 1
ATOM 2093 N N . SER A 1 269 ? -16.411 -15.381 8.917 1.00 89.56 269 SER A N 1
ATOM 2094 C CA . SER A 1 269 ? -17.631 -16.179 9.109 1.00 89.56 269 SER A CA 1
ATOM 2095 C C . SER A 1 269 ? -18.668 -15.969 7.999 1.00 89.56 269 SER A C 1
ATOM 2097 O O . SER A 1 269 ? -19.588 -16.772 7.847 1.00 89.56 269 SER A O 1
ATOM 2099 N N . LYS A 1 270 ? -18.507 -14.909 7.199 1.00 88.00 270 LYS A N 1
ATOM 2100 C CA . LYS A 1 270 ? -19.444 -14.502 6.144 1.00 88.00 270 LYS A CA 1
ATOM 2101 C C . LYS A 1 270 ? -19.071 -14.991 4.751 1.00 88.00 270 LYS A C 1
ATOM 2103 O O . LYS A 1 270 ? -19.799 -14.727 3.797 1.00 88.00 270 LYS A O 1
ATOM 2108 N N . TYR A 1 271 ? -17.951 -15.693 4.628 1.00 90.00 271 TYR A N 1
ATOM 2109 C CA . TYR A 1 271 ? -17.459 -16.224 3.363 1.00 90.00 271 TYR A CA 1
ATOM 2110 C C . TYR A 1 271 ? -17.660 -17.735 3.327 1.00 90.00 271 TYR A C 1
ATOM 2112 O O . TYR A 1 271 ? -17.529 -18.419 4.339 1.00 90.00 271 TYR A O 1
ATOM 2120 N N . SER A 1 272 ? -17.999 -18.259 2.151 1.00 90.19 272 SER A N 1
ATOM 2121 C CA . SER A 1 272 ? -18.212 -19.698 1.950 1.00 90.19 272 SER A CA 1
ATOM 2122 C C . SER A 1 272 ? -16.957 -20.427 1.470 1.00 90.19 272 SER A C 1
ATOM 2124 O O . SER A 1 272 ? -16.914 -21.653 1.512 1.00 90.19 272 SER A O 1
ATOM 2126 N N . ASN A 1 273 ? -15.948 -19.696 0.992 1.00 93.75 273 ASN A N 1
ATOM 2127 C CA . ASN A 1 273 ? -14.697 -20.250 0.488 1.00 93.75 273 ASN A CA 1
ATOM 2128 C C . ASN A 1 273 ? -13.515 -19.308 0.780 1.00 93.75 273 ASN A C 1
ATOM 2130 O O . ASN A 1 273 ? -13.696 -18.129 1.092 1.00 93.75 273 ASN A O 1
ATOM 2134 N N . ALA A 1 274 ? -12.306 -19.866 0.697 1.00 95.19 274 ALA A N 1
ATOM 2135 C CA . ALA A 1 274 ? -11.056 -19.160 0.957 1.00 95.19 274 ALA A CA 1
ATOM 2136 C C . ALA A 1 274 ? -10.776 -18.041 -0.057 1.00 95.19 274 ALA A C 1
ATOM 2138 O O . ALA A 1 274 ? -10.322 -16.968 0.338 1.00 95.19 274 ALA A O 1
ATOM 2139 N N . ASP A 1 275 ? -11.055 -18.280 -1.340 1.00 95.50 275 ASP A N 1
ATOM 2140 C CA . ASP A 1 275 ? -10.697 -17.368 -2.428 1.00 95.50 275 ASP A CA 1
ATOM 2141 C C . ASP A 1 275 ? -11.427 -16.026 -2.300 1.00 95.50 275 ASP A C 1
ATOM 2143 O O . ASP A 1 275 ? -10.783 -14.978 -2.331 1.00 95.50 275 ASP A O 1
ATOM 2147 N N . ASP A 1 276 ? -12.737 -16.045 -2.037 1.00 92.44 276 ASP A N 1
ATOM 2148 C CA . ASP A 1 276 ? -13.540 -14.832 -1.845 1.00 92.44 276 ASP A CA 1
ATOM 2149 C C . ASP A 1 276 ? -13.067 -14.029 -0.622 1.00 92.44 276 ASP A C 1
ATOM 2151 O O . ASP A 1 276 ? -13.018 -12.795 -0.648 1.00 92.44 276 ASP A O 1
ATOM 2155 N N . TYR A 1 277 ? -12.686 -14.720 0.459 1.00 93.94 277 TYR A N 1
ATOM 2156 C CA . TYR A 1 277 ? -12.163 -14.080 1.667 1.00 93.94 277 TYR A CA 1
ATOM 2157 C C . TYR A 1 277 ? -10.802 -13.411 1.415 1.00 93.94 277 TYR A C 1
ATOM 2159 O O . TYR A 1 277 ? -10.583 -12.254 1.792 1.00 93.94 277 TYR A O 1
ATOM 2167 N N . LEU A 1 278 ? -9.889 -14.109 0.736 1.00 96.25 278 LEU A N 1
ATOM 2168 C CA . LEU A 1 278 ? -8.569 -13.590 0.370 1.00 96.25 278 LEU A CA 1
ATOM 2169 C C . LEU A 1 278 ? -8.661 -12.460 -0.669 1.00 96.25 278 LEU A C 1
ATOM 2171 O O . LEU A 1 278 ? -7.889 -11.495 -0.613 1.00 96.25 278 LEU A O 1
ATOM 2175 N N . GLU A 1 279 ? -9.625 -12.519 -1.587 1.00 94.19 279 GLU A N 1
ATOM 2176 C CA . GLU A 1 279 ? -9.919 -11.427 -2.514 1.00 94.19 279 GLU A CA 1
ATOM 2177 C C . GLU A 1 279 ? -10.422 -10.189 -1.759 1.00 94.19 279 GLU A C 1
ATOM 2179 O O . GLU A 1 279 ? -9.937 -9.078 -1.999 1.00 94.19 279 GLU A O 1
ATOM 2184 N N . ALA A 1 280 ? -11.326 -10.358 -0.790 1.00 92.88 280 ALA A N 1
ATOM 2185 C CA . ALA A 1 280 ? -11.800 -9.263 0.053 1.00 92.88 280 ALA A CA 1
ATOM 2186 C C . ALA A 1 280 ? -10.664 -8.618 0.867 1.00 92.88 280 ALA A C 1
ATOM 2188 O O . ALA A 1 280 ? -10.591 -7.389 0.965 1.00 92.88 280 ALA A O 1
ATOM 2189 N N . LEU A 1 281 ? -9.727 -9.414 1.393 1.00 95.25 281 LEU A N 1
ATOM 2190 C CA . LEU A 1 281 ? -8.518 -8.910 2.060 1.00 95.25 281 LEU A CA 1
ATOM 2191 C C . LEU A 1 281 ? -7.585 -8.158 1.101 1.00 95.25 281 LEU A C 1
ATOM 2193 O O . LEU A 1 281 ? -7.009 -7.132 1.469 1.00 95.25 281 LEU A O 1
ATOM 2197 N N . THR A 1 282 ? -7.468 -8.620 -0.143 1.00 95.62 282 THR A N 1
ATOM 2198 C CA . THR A 1 282 ? -6.699 -7.935 -1.191 1.00 95.62 282 THR A CA 1
ATOM 2199 C C . THR A 1 282 ? -7.326 -6.577 -1.523 1.00 95.62 282 THR A C 1
ATOM 2201 O O . THR A 1 282 ? -6.632 -5.558 -1.553 1.00 95.62 282 THR A O 1
ATOM 2204 N N . LYS A 1 283 ? -8.651 -6.520 -1.697 1.00 93.44 283 LYS A N 1
ATOM 2205 C CA . LYS A 1 283 ? -9.393 -5.264 -1.912 1.00 93.44 283 LYS A CA 1
ATOM 2206 C C . LYS A 1 283 ? -9.254 -4.316 -0.728 1.00 93.44 283 LYS A C 1
ATOM 2208 O O . LYS A 1 283 ? -9.067 -3.116 -0.927 1.00 93.44 283 LYS A O 1
ATOM 2213 N N . LEU A 1 284 ? -9.280 -4.843 0.495 1.00 94.62 284 LEU A N 1
ATOM 2214 C CA . LEU A 1 284 ? -9.024 -4.058 1.695 1.00 94.62 284 LEU A CA 1
ATOM 2215 C C . LEU A 1 284 ? -7.615 -3.453 1.691 1.00 94.62 284 LEU A C 1
ATOM 2217 O O . LEU A 1 284 ? -7.468 -2.262 1.963 1.00 94.62 284 LEU A O 1
ATOM 2221 N N . GLY A 1 285 ? -6.587 -4.245 1.377 1.00 96.25 285 GLY A N 1
ATOM 2222 C CA . GLY A 1 285 ? -5.205 -3.766 1.303 1.00 96.25 285 GLY A CA 1
ATOM 2223 C C . GLY A 1 285 ? -5.029 -2.643 0.276 1.00 96.25 285 GLY A C 1
ATOM 2224 O O . GLY A 1 285 ? -4.384 -1.633 0.569 1.00 96.25 285 GLY A O 1
ATOM 2225 N N . ASP A 1 286 ? -5.651 -2.768 -0.902 1.00 94.75 286 ASP A N 1
ATOM 2226 C CA . ASP A 1 286 ? -5.667 -1.700 -1.914 1.00 94.75 286 ASP A CA 1
ATOM 2227 C C . ASP A 1 286 ? -6.352 -0.443 -1.373 1.00 94.75 286 ASP A C 1
ATOM 2229 O O . ASP A 1 286 ? -5.792 0.660 -1.427 1.00 94.75 286 ASP A O 1
ATOM 2233 N N . ASN A 1 287 ? -7.534 -0.607 -0.777 1.00 94.25 287 ASN A N 1
ATOM 2234 C CA . ASN A 1 287 ? -8.302 0.508 -0.246 1.00 94.25 287 ASN A CA 1
ATOM 2235 C C . ASN A 1 287 ? -7.538 1.247 0.860 1.00 94.25 287 ASN A C 1
ATOM 2237 O O . ASN A 1 287 ? -7.466 2.477 0.842 1.00 94.25 287 ASN A O 1
ATOM 2241 N N . LEU A 1 288 ? -6.891 0.515 1.768 1.00 96.38 288 LEU A N 1
ATOM 2242 C CA . LEU A 1 288 ? -6.061 1.062 2.837 1.00 96.38 288 LEU A CA 1
ATOM 2243 C C . LEU A 1 288 ? -4.882 1.870 2.288 1.00 96.38 288 LEU A C 1
ATOM 2245 O O . LEU A 1 288 ? -4.721 3.045 2.633 1.00 96.38 288 LEU A O 1
ATOM 2249 N N . MET A 1 289 ? -4.066 1.273 1.414 1.00 96.38 289 MET A N 1
ATOM 2250 C CA . MET A 1 289 ? -2.912 1.971 0.842 1.00 96.38 289 MET A CA 1
ATOM 2251 C C . MET A 1 289 ? -3.353 3.197 0.043 1.00 96.38 289 MET A C 1
ATOM 2253 O O . MET A 1 289 ? -2.742 4.263 0.152 1.00 96.38 289 MET A O 1
ATOM 2257 N N . THR A 1 290 ? -4.428 3.076 -0.733 1.00 94.62 290 THR A N 1
ATOM 2258 C CA . THR A 1 290 ? -4.969 4.194 -1.503 1.00 94.62 290 THR A CA 1
ATOM 2259 C C . THR A 1 290 ? -5.459 5.313 -0.583 1.00 94.62 290 THR A C 1
ATOM 2261 O O . THR A 1 290 ? -5.137 6.469 -0.830 1.00 94.62 290 THR A O 1
ATOM 2264 N N . THR A 1 291 ? -6.130 4.992 0.527 1.00 95.19 291 THR A N 1
ATOM 2265 C CA . THR A 1 291 ? -6.577 5.976 1.533 1.00 95.19 291 THR A CA 1
ATOM 2266 C C . THR A 1 291 ? -5.397 6.748 2.133 1.00 95.19 291 THR A C 1
ATOM 2268 O O . THR A 1 291 ? -5.432 7.978 2.218 1.00 95.19 291 THR A O 1
ATOM 2271 N N . LEU A 1 292 ? -4.309 6.052 2.484 1.00 96.50 292 LEU A N 1
ATOM 2272 C CA . LEU A 1 292 ? -3.072 6.677 2.973 1.00 96.50 292 LEU A CA 1
ATOM 2273 C C . LEU A 1 292 ? -2.428 7.582 1.908 1.00 96.50 292 LEU A C 1
ATOM 2275 O O . LEU A 1 292 ? -1.955 8.680 2.219 1.00 96.50 292 LEU A O 1
ATOM 2279 N N . CYS A 1 293 ? -2.424 7.149 0.645 1.00 94.81 293 CYS A N 1
ATOM 2280 C CA . CYS A 1 293 ? -1.907 7.939 -0.473 1.00 94.81 293 CYS A CA 1
ATOM 2281 C C . CYS A 1 293 ? -2.755 9.184 -0.749 1.00 94.81 293 CYS A C 1
ATOM 2283 O O . CYS A 1 293 ? -2.195 10.257 -0.986 1.00 94.81 293 CYS A O 1
ATOM 2285 N N . ASP A 1 294 ? -4.080 9.050 -0.716 1.00 92.56 294 ASP A N 1
ATOM 2286 C CA . ASP A 1 294 ? -5.035 10.137 -0.925 1.00 92.56 294 ASP A CA 1
ATOM 2287 C C . ASP A 1 294 ? -4.845 11.207 0.151 1.00 92.56 294 ASP A C 1
ATOM 2289 O O . ASP A 1 294 ? -4.675 12.386 -0.181 1.00 92.56 294 ASP A O 1
ATOM 2293 N N . TYR A 1 295 ? -4.738 10.792 1.419 1.00 94.69 295 TYR A N 1
ATOM 2294 C CA . TYR A 1 295 ? -4.401 11.686 2.524 1.00 94.69 295 TYR A CA 1
ATOM 2295 C C . TYR A 1 295 ? -3.070 12.414 2.290 1.00 94.69 295 TYR A C 1
ATOM 2297 O O . TYR A 1 295 ? -3.016 13.644 2.297 1.00 94.69 295 TYR A O 1
ATOM 2305 N N . ASN A 1 296 ? -1.982 11.685 2.038 1.00 95.31 296 ASN A N 1
ATOM 2306 C CA . ASN A 1 296 ? -0.666 12.302 1.863 1.00 95.31 296 ASN A CA 1
ATOM 2307 C C . ASN A 1 296 ? -0.594 13.205 0.623 1.00 95.31 296 ASN A C 1
ATOM 2309 O O . ASN A 1 296 ? 0.159 14.184 0.604 1.00 95.31 296 ASN A O 1
ATOM 2313 N N . GLY A 1 297 ? -1.364 12.886 -0.418 1.00 91.56 297 GLY A N 1
ATOM 2314 C CA . GLY A 1 297 ? -1.560 13.736 -1.585 1.00 91.56 297 GLY A CA 1
ATOM 2315 C C . GLY A 1 297 ? -2.309 15.021 -1.238 1.00 91.56 297 GLY A C 1
ATOM 2316 O O . GLY A 1 297 ? -1.903 16.090 -1.694 1.00 91.56 297 GLY A O 1
ATOM 2317 N N . TYR A 1 298 ? -3.356 14.931 -0.416 1.00 89.19 298 TYR A N 1
ATOM 2318 C CA . TYR A 1 298 ? -4.102 16.078 0.103 1.00 89.19 298 TYR A CA 1
ATOM 2319 C C . TYR A 1 298 ? -3.212 16.982 0.963 1.00 89.19 298 TYR A C 1
ATOM 2321 O O . TYR A 1 298 ? -3.042 18.151 0.624 1.00 89.19 298 TYR A O 1
ATOM 2329 N N . ALA A 1 299 ? -2.535 16.427 1.972 1.00 90.94 299 ALA A N 1
ATOM 2330 C CA . ALA A 1 299 ? -1.624 17.163 2.854 1.00 90.94 299 ALA A CA 1
ATOM 2331 C C . ALA A 1 299 ? -0.501 17.884 2.084 1.00 90.94 299 ALA A C 1
ATOM 2333 O O . ALA A 1 299 ? -0.106 18.992 2.428 1.00 90.94 299 ALA A O 1
ATOM 2334 N N . LYS A 1 300 ? -0.001 17.292 0.988 1.00 90.00 300 LYS A N 1
ATOM 2335 C CA . LYS A 1 300 ? 1.004 17.934 0.122 1.00 90.00 300 LYS A CA 1
ATOM 2336 C C . LYS A 1 300 ? 0.450 19.128 -0.670 1.00 90.00 300 LYS A C 1
ATOM 2338 O O . LYS A 1 300 ? 1.212 20.046 -0.969 1.00 90.00 300 LYS A O 1
ATOM 2343 N N . ARG A 1 301 ? -0.818 19.071 -1.093 1.00 86.19 301 ARG A N 1
ATOM 2344 C CA . ARG A 1 301 ? -1.473 20.110 -1.912 1.00 86.19 301 ARG A CA 1
ATOM 2345 C C . ARG A 1 301 ? -2.092 21.227 -1.075 1.00 86.19 301 ARG A C 1
ATOM 2347 O O . ARG A 1 301 ? -2.389 22.281 -1.628 1.00 86.19 301 ARG A O 1
ATOM 2354 N N . GLU A 1 302 ? -2.290 21.002 0.219 1.00 84.25 302 GLU A N 1
ATOM 2355 C CA . GLU A 1 302 ? -2.824 21.999 1.139 1.00 84.25 302 GLU A CA 1
ATOM 2356 C C . GLU A 1 302 ? -1.934 23.256 1.162 1.00 84.25 302 GLU A C 1
ATOM 2358 O O . GLU A 1 302 ? -0.735 23.190 1.440 1.00 84.25 302 GLU A O 1
ATOM 2363 N N . VAL A 1 303 ? -2.535 24.416 0.884 1.00 76.25 303 VAL A N 1
ATOM 2364 C CA . VAL A 1 303 ? -1.828 25.697 0.697 1.00 76.25 303 VAL A CA 1
ATOM 2365 C C . VAL A 1 303 ? -1.045 26.105 1.945 1.00 76.25 303 VAL A C 1
ATOM 2367 O O . VAL A 1 303 ? 0.113 26.508 1.851 1.00 76.25 303 VAL A O 1
ATOM 2370 N N . ASN A 1 304 ? -1.655 25.932 3.118 1.00 79.38 304 ASN A N 1
ATOM 2371 C CA . ASN A 1 304 ? -1.068 26.335 4.394 1.00 79.38 304 ASN A CA 1
ATOM 2372 C C . ASN A 1 304 ? -0.088 25.297 4.960 1.00 79.38 304 ASN A C 1
ATOM 2374 O O . ASN A 1 304 ? 0.533 25.561 5.988 1.00 79.38 304 ASN A O 1
ATOM 2378 N N . LYS A 1 305 ? 0.045 24.123 4.313 1.00 78.94 305 LYS A N 1
ATOM 2379 C CA . LYS A 1 305 ? 0.885 22.989 4.747 1.00 78.94 305 LYS A CA 1
ATOM 2380 C C . LYS A 1 305 ? 0.725 22.662 6.235 1.00 78.94 305 LYS A C 1
ATOM 2382 O O . LYS A 1 305 ? 1.695 22.339 6.919 1.00 78.94 305 LYS A O 1
ATOM 2387 N N . SER A 1 306 ? -0.496 22.799 6.747 1.00 84.56 306 SER A N 1
ATOM 2388 C CA . SER A 1 306 ? -0.768 22.632 8.168 1.00 84.56 306 SER A CA 1
ATOM 2389 C C . SER A 1 306 ? -0.845 21.149 8.539 1.00 84.56 306 SER A C 1
ATOM 2391 O O . SER A 1 306 ? -0.617 20.785 9.697 1.00 84.56 306 SER A O 1
ATOM 2393 N N . LEU A 1 307 ? -1.147 20.282 7.572 1.00 90.38 307 LEU A N 1
ATOM 2394 C CA . LEU A 1 307 ? -1.281 18.845 7.756 1.00 90.38 307 LEU A CA 1
ATOM 2395 C C . LEU A 1 307 ? 0.069 18.116 7.615 1.00 90.38 307 LEU A C 1
ATOM 2397 O O . LEU A 1 307 ? 0.745 18.244 6.588 1.00 90.38 307 LEU A O 1
ATOM 2401 N N . PRO A 1 308 ? 0.471 17.313 8.618 1.00 91.88 308 PRO A N 1
ATOM 2402 C CA . PRO A 1 308 ? 1.699 16.532 8.549 1.00 91.88 308 PRO A CA 1
ATOM 2403 C C . PRO A 1 308 ? 1.548 15.364 7.571 1.00 91.88 308 PRO A C 1
ATOM 2405 O O . PRO A 1 308 ? 0.622 14.575 7.674 1.00 91.88 308 PRO A O 1
ATOM 2408 N N . ARG A 1 309 ? 2.498 15.165 6.656 1.00 93.25 309 ARG A N 1
ATOM 2409 C CA . ARG A 1 309 ? 2.508 13.937 5.845 1.00 93.25 309 ARG A CA 1
ATOM 2410 C C . ARG A 1 309 ? 2.847 12.738 6.727 1.00 93.25 309 ARG A C 1
ATOM 2412 O O . ARG A 1 309 ? 3.873 12.779 7.396 1.00 93.25 309 ARG A O 1
ATOM 2419 N N . ILE A 1 310 ? 2.056 11.670 6.669 1.00 95.25 310 ILE A N 1
ATOM 2420 C CA . ILE A 1 310 ? 2.367 10.391 7.321 1.00 95.25 310 ILE A CA 1
ATOM 2421 C C . ILE A 1 310 ? 3.580 9.784 6.608 1.00 95.25 310 ILE A C 1
ATOM 2423 O O . ILE A 1 310 ? 3.541 9.573 5.392 1.00 95.25 310 ILE A O 1
ATOM 2427 N N . THR A 1 311 ? 4.657 9.510 7.341 1.00 94.12 311 THR A N 1
ATOM 2428 C CA . THR A 1 311 ? 5.881 8.911 6.784 1.00 94.12 311 THR A CA 1
ATOM 2429 C C . THR A 1 311 ? 5.969 7.417 7.049 1.00 94.12 311 THR A C 1
ATOM 2431 O O . THR A 1 311 ? 6.542 6.710 6.220 1.00 94.12 311 THR A O 1
ATOM 2434 N N . ILE A 1 312 ? 5.374 6.931 8.141 1.00 94.50 312 ILE A N 1
ATOM 2435 C CA . ILE A 1 312 ? 5.327 5.513 8.513 1.00 94.50 312 ILE A CA 1
ATOM 2436 C C . ILE A 1 312 ? 3.895 5.142 8.895 1.00 94.50 312 ILE A C 1
ATOM 2438 O O . ILE A 1 312 ? 3.237 5.878 9.630 1.00 94.50 312 ILE A O 1
ATOM 2442 N N . CYS A 1 313 ? 3.424 3.991 8.418 1.00 96.38 313 CYS A N 1
ATOM 2443 C CA . CYS A 1 313 ? 2.195 3.369 8.888 1.00 96.38 313 CYS A CA 1
ATOM 2444 C C . CYS A 1 313 ? 2.485 1.968 9.438 1.00 96.38 313 CYS A C 1
ATOM 2446 O O . CYS A 1 313 ? 3.047 1.136 8.718 1.00 96.38 313 CYS A O 1
ATOM 2448 N N . ARG A 1 314 ? 2.113 1.719 10.700 1.00 95.38 314 ARG A N 1
ATOM 2449 C CA . ARG A 1 314 ? 2.224 0.403 11.335 1.00 95.38 314 ARG A CA 1
ATOM 2450 C C . ARG A 1 314 ? 0.994 -0.442 11.051 1.00 95.38 314 ARG A C 1
ATOM 2452 O O . ARG A 1 314 ? -0.120 -0.010 11.335 1.00 95.38 314 ARG A O 1
ATOM 2459 N N . ILE A 1 315 ? 1.215 -1.631 10.502 1.00 96.69 315 ILE A N 1
ATOM 2460 C CA . ILE A 1 315 ? 0.179 -2.566 10.063 1.00 96.69 315 ILE A CA 1
ATOM 2461 C C . ILE A 1 315 ? 0.193 -3.789 10.994 1.00 96.69 315 ILE A C 1
ATOM 2463 O O . ILE A 1 315 ? 1.177 -4.533 10.978 1.00 96.69 315 ILE A O 1
ATOM 2467 N N . PRO A 1 316 ? -0.860 -4.022 11.800 1.00 94.44 316 PRO A N 1
ATOM 2468 C CA . PRO A 1 316 ? -0.976 -5.229 12.606 1.00 94.44 316 PRO A CA 1
ATOM 2469 C C . PRO A 1 316 ? -1.277 -6.467 11.738 1.00 94.44 316 PRO A C 1
ATOM 2471 O O . PRO A 1 316 ? -1.743 -6.337 10.597 1.00 94.44 316 PRO A O 1
ATOM 2474 N N . PRO A 1 317 ? -1.077 -7.684 12.274 1.00 92.62 317 PRO A N 1
ATOM 2475 C CA . PRO A 1 317 ? -1.594 -8.899 11.651 1.00 92.62 317 PRO A CA 1
ATOM 2476 C C . PRO A 1 317 ? -3.119 -8.862 11.539 1.00 92.62 317 PRO A C 1
ATOM 2478 O O . PRO A 1 317 ? -3.807 -8.396 12.454 1.00 92.62 317 PRO A O 1
ATOM 2481 N N . PHE A 1 318 ? -3.631 -9.366 10.416 1.00 94.44 318 PHE A N 1
ATOM 2482 C CA . PHE A 1 318 ? -5.051 -9.663 10.218 1.00 94.44 318 PHE A CA 1
ATOM 2483 C C . PHE A 1 318 ? -5.337 -11.117 10.606 1.00 94.44 318 PHE A C 1
ATOM 2485 O O . PHE A 1 318 ? -4.430 -11.945 10.691 1.00 94.44 318 PHE A O 1
ATOM 2492 N N . GLU A 1 319 ? -6.602 -11.410 10.886 1.00 90.44 319 GLU A N 1
ATOM 2493 C CA . GLU A 1 319 ? -7.028 -12.720 11.374 1.00 90.44 319 GLU A CA 1
ATOM 2494 C C . GLU A 1 319 ? -6.987 -13.786 10.276 1.00 90.44 319 GLU A C 1
ATOM 2496 O O . GLU A 1 319 ? -7.404 -13.554 9.147 1.00 90.44 319 GLU A O 1
ATOM 2501 N N . SER A 1 320 ? -6.484 -14.970 10.625 1.00 93.06 320 SER A N 1
ATOM 2502 C CA . SER A 1 320 ? -6.632 -16.187 9.823 1.00 93.06 320 SER A CA 1
ATOM 2503 C C . SER A 1 320 ? -8.052 -16.743 9.938 1.00 93.06 320 SER A C 1
ATOM 2505 O O . SER A 1 320 ? -8.692 -16.575 10.975 1.00 93.06 320 SER A O 1
ATOM 2507 N N . ALA A 1 321 ? -8.501 -17.499 8.937 1.00 93.06 321 ALA A N 1
ATOM 2508 C CA . ALA A 1 321 ? -9.828 -18.112 8.921 1.00 93.06 321 ALA A CA 1
ATOM 2509 C C . ALA A 1 321 ? -9.719 -19.641 8.900 1.00 93.06 321 ALA A C 1
ATOM 2511 O O . ALA A 1 321 ? -9.647 -20.265 7.839 1.00 93.06 321 ALA A O 1
ATOM 2512 N N . SER A 1 322 ? -9.711 -20.260 10.083 1.00 91.50 322 SER A N 1
ATOM 2513 C CA . SER A 1 322 ? -9.603 -21.721 10.211 1.00 91.50 322 SER A CA 1
ATOM 2514 C C . SER A 1 322 ? -10.795 -22.454 9.592 1.00 91.50 322 SER A C 1
ATOM 2516 O O . SER A 1 322 ? -10.609 -23.501 8.981 1.00 91.50 322 SER A O 1
ATOM 2518 N N . ASN A 1 323 ? -11.999 -21.874 9.662 1.00 91.12 323 ASN A N 1
ATOM 2519 C CA . ASN A 1 323 ? -13.209 -22.393 9.016 1.00 91.12 323 ASN A CA 1
ATOM 2520 C C . ASN A 1 323 ? -13.105 -22.454 7.482 1.00 91.12 323 ASN A C 1
ATOM 2522 O O . ASN A 1 323 ? -13.860 -23.192 6.857 1.00 91.12 323 ASN A O 1
ATOM 2526 N N . LEU A 1 324 ? -12.177 -21.699 6.887 1.00 94.06 324 LEU A N 1
ATOM 2527 C CA . LEU A 1 324 ? -11.928 -21.651 5.445 1.00 94.06 324 LEU A CA 1
ATOM 2528 C C . LEU A 1 324 ? -10.588 -22.291 5.054 1.00 94.06 324 LEU A C 1
ATOM 2530 O O . LEU A 1 324 ? -10.199 -22.200 3.896 1.00 94.06 324 LEU A O 1
ATOM 2534 N N . ASN A 1 325 ? -9.871 -22.921 5.994 1.00 94.56 325 ASN A N 1
ATOM 2535 C CA . ASN A 1 325 ? -8.497 -23.406 5.802 1.00 94.56 325 ASN A CA 1
ATOM 2536 C C . ASN A 1 325 ? -7.506 -22.317 5.337 1.00 94.56 325 ASN A C 1
ATOM 2538 O O . ASN A 1 325 ? -6.556 -22.607 4.614 1.00 94.56 325 ASN A O 1
ATOM 2542 N N . VAL A 1 326 ? -7.709 -21.067 5.759 1.00 96.69 326 VAL A N 1
ATOM 2543 C CA . VAL A 1 326 ? -6.844 -19.931 5.411 1.00 96.69 326 VAL A CA 1
ATOM 2544 C C . VAL A 1 326 ? -5.829 -19.688 6.525 1.00 96.69 326 VAL A C 1
ATOM 2546 O O . VAL A 1 326 ? -6.202 -19.425 7.673 1.00 96.69 326 VAL A O 1
ATOM 2549 N N . THR A 1 327 ? -4.539 -19.737 6.192 1.00 96.62 327 THR A N 1
ATOM 2550 C CA . THR A 1 327 ? -3.439 -19.541 7.150 1.00 96.62 327 THR A CA 1
ATOM 2551 C C . THR A 1 327 ? -3.074 -18.061 7.334 1.00 96.62 327 THR A C 1
ATOM 2553 O O . THR A 1 327 ? -3.445 -17.207 6.529 1.00 96.62 327 THR A O 1
ATOM 2556 N N . LYS A 1 328 ? -2.282 -17.734 8.371 1.00 95.56 328 LYS A N 1
ATOM 2557 C CA . LYS A 1 328 ? -1.705 -16.382 8.544 1.00 95.56 328 LYS A CA 1
ATOM 2558 C C . LYS A 1 328 ? -0.871 -15.950 7.331 1.00 95.56 328 LYS A C 1
ATOM 2560 O O . LYS A 1 328 ? -0.899 -14.784 6.948 1.00 95.56 328 LYS A O 1
ATOM 2565 N N . LEU A 1 329 ? -0.152 -16.892 6.716 1.00 96.69 329 LEU A N 1
ATOM 2566 C CA . LEU A 1 329 ? 0.676 -16.631 5.542 1.00 96.69 329 LEU A CA 1
ATOM 2567 C C . LEU A 1 329 ? -0.179 -16.254 4.323 1.00 96.69 329 LEU A C 1
ATOM 2569 O O . LEU A 1 329 ? 0.180 -15.331 3.593 1.00 96.69 329 LEU A O 1
ATOM 2573 N N . ASP A 1 330 ? -1.317 -16.920 4.122 1.00 97.31 330 ASP A N 1
ATOM 2574 C CA . ASP A 1 330 ? -2.240 -16.610 3.021 1.00 97.31 330 ASP A CA 1
ATOM 2575 C C . ASP A 1 330 ? -2.842 -15.212 3.183 1.00 97.31 330 ASP A C 1
ATOM 2577 O O . ASP A 1 330 ? -2.846 -14.413 2.244 1.00 97.31 330 ASP A O 1
ATOM 2581 N N . VAL A 1 331 ? -3.253 -14.874 4.409 1.00 97.31 331 VAL A N 1
ATOM 2582 C CA . VAL A 1 331 ? -3.729 -13.531 4.769 1.00 97.31 331 VAL A CA 1
ATOM 2583 C C . VAL A 1 331 ? -2.646 -12.484 4.516 1.00 97.31 331 VAL A C 1
ATOM 2585 O O . VAL A 1 331 ? -2.909 -11.468 3.870 1.00 97.31 331 VAL A O 1
ATOM 2588 N N . ALA A 1 332 ? -1.414 -12.735 4.962 1.00 97.25 332 ALA A N 1
ATOM 2589 C CA . ALA A 1 332 ? -0.290 -11.830 4.750 1.00 97.25 332 ALA A CA 1
ATOM 2590 C C . ALA A 1 332 ? -0.012 -11.595 3.255 1.00 97.25 332 ALA A C 1
ATOM 2592 O O . ALA A 1 332 ? 0.178 -10.450 2.835 1.00 97.25 332 ALA A O 1
ATOM 2593 N N . LYS A 1 333 ? -0.046 -12.652 2.431 1.00 96.88 333 LYS A N 1
ATOM 2594 C CA . LYS A 1 333 ? 0.099 -12.564 0.966 1.00 96.88 333 LYS A CA 1
ATOM 2595 C C . LYS A 1 333 ? -1.010 -11.723 0.333 1.00 96.88 333 LYS A C 1
ATOM 2597 O O . LYS A 1 333 ? -0.707 -10.839 -0.470 1.00 96.88 333 LYS A O 1
ATOM 2602 N N . ALA A 1 334 ? -2.267 -11.956 0.712 1.00 96.94 334 ALA A N 1
ATOM 2603 C CA . ALA A 1 334 ? -3.416 -11.207 0.204 1.00 96.94 334 ALA A CA 1
ATOM 2604 C C . ALA A 1 334 ? -3.333 -9.714 0.563 1.00 96.94 334 ALA A C 1
ATOM 2606 O O . ALA A 1 334 ? -3.423 -8.848 -0.311 1.00 96.94 334 ALA A O 1
ATOM 2607 N N . VAL A 1 335 ? -3.059 -9.394 1.831 1.00 97.31 335 VAL A N 1
ATOM 2608 C CA . VAL A 1 335 ? -2.917 -8.004 2.293 1.00 97.31 335 VAL A CA 1
ATOM 2609 C C . VAL A 1 335 ? -1.750 -7.303 1.589 1.00 97.31 335 VAL A C 1
ATOM 2611 O O . VAL A 1 335 ? -1.922 -6.187 1.099 1.00 97.31 335 VAL A O 1
ATOM 2614 N N . LEU A 1 336 ? -0.581 -7.945 1.465 1.00 96.00 336 LEU A N 1
ATOM 2615 C CA . LEU A 1 336 ? 0.572 -7.385 0.742 1.00 96.00 336 LEU A CA 1
ATOM 2616 C C . LEU A 1 336 ? 0.269 -7.132 -0.739 1.00 96.00 336 LEU A C 1
ATOM 2618 O O . LEU A 1 336 ? 0.654 -6.086 -1.269 1.00 96.00 336 LEU A O 1
ATOM 2622 N N . SER A 1 337 ? -0.440 -8.053 -1.395 1.00 94.50 337 SER A N 1
ATOM 2623 C CA . SER A 1 337 ? -0.892 -7.900 -2.784 1.00 94.50 337 SER A CA 1
ATOM 2624 C C . SER A 1 337 ? -1.809 -6.682 -2.946 1.00 94.50 337 SER A C 1
ATOM 2626 O O . SER A 1 337 ? -1.602 -5.834 -3.825 1.00 94.50 337 SER A O 1
ATOM 2628 N N . GLY A 1 338 ? -2.766 -6.526 -2.029 1.00 95.06 338 GLY A N 1
ATOM 2629 C CA . GLY A 1 338 ? -3.635 -5.356 -1.955 1.00 95.06 338 GLY A CA 1
ATOM 2630 C C . GLY A 1 338 ? -2.850 -4.058 -1.785 1.00 95.06 338 GLY A C 1
ATOM 2631 O O . GLY A 1 338 ? -2.957 -3.139 -2.600 1.00 95.06 338 GLY A O 1
ATOM 2632 N N . LEU A 1 339 ? -1.985 -3.996 -0.770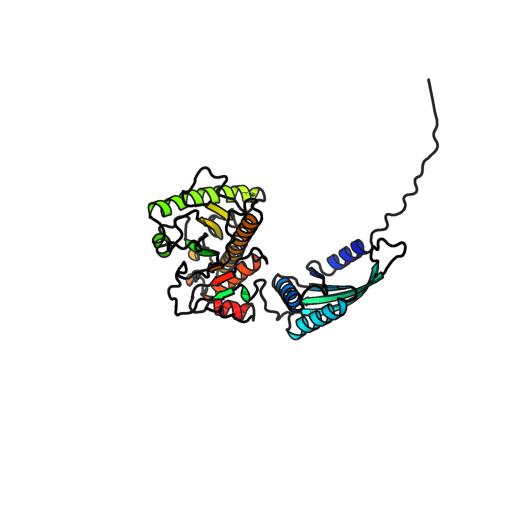 1.00 96.50 339 LEU A N 1
ATOM 2633 C CA . LEU A 1 339 ? -1.146 -2.825 -0.495 1.00 96.50 339 LEU A CA 1
ATOM 2634 C C . LEU A 1 339 ? -0.278 -2.452 -1.708 1.00 96.50 339 LEU A C 1
ATOM 2636 O O . LEU A 1 339 ? -0.130 -1.271 -2.027 1.00 96.50 339 LEU A O 1
ATOM 2640 N N . ALA A 1 340 ? 0.273 -3.436 -2.424 1.00 92.69 340 ALA A N 1
ATOM 2641 C CA . ALA A 1 340 ? 1.056 -3.195 -3.632 1.00 92.69 340 ALA A CA 1
ATOM 2642 C C . ALA A 1 340 ? 0.205 -2.600 -4.766 1.00 92.69 340 ALA A C 1
ATOM 2644 O O . ALA A 1 340 ? 0.674 -1.717 -5.491 1.00 92.69 340 ALA A O 1
ATOM 2645 N N . THR A 1 341 ? -1.054 -3.017 -4.897 1.00 90.56 341 THR A N 1
ATOM 2646 C CA . THR A 1 341 ? -2.006 -2.489 -5.889 1.00 90.56 341 THR A CA 1
ATOM 2647 C C . THR A 1 341 ? -2.316 -1.007 -5.648 1.00 90.56 341 THR A C 1
ATOM 2649 O O . THR A 1 341 ? -2.219 -0.178 -6.576 1.00 90.56 341 THR A O 1
ATOM 2652 N N . GLY A 1 342 ? -2.571 -0.645 -4.390 1.00 89.62 342 GLY A N 1
ATOM 2653 C CA . GLY A 1 342 ? -2.837 0.734 -3.973 1.00 89.62 342 GLY A CA 1
ATOM 2654 C C . GLY A 1 342 ? -1.599 1.633 -3.953 1.00 89.62 342 GLY A C 1
ATOM 2655 O O . GLY A 1 342 ? -1.722 2.857 -3.987 1.00 89.62 342 GLY A O 1
ATOM 2656 N N . TYR A 1 343 ? -0.389 1.063 -3.963 1.00 92.31 343 TYR A N 1
ATOM 2657 C CA . TYR A 1 343 ? 0.861 1.813 -3.813 1.00 92.31 343 TYR A CA 1
ATOM 2658 C C . TYR A 1 343 ? 1.056 2.881 -4.897 1.00 92.31 343 TYR A C 1
ATOM 2660 O O . TYR A 1 343 ? 0.839 2.654 -6.098 1.00 92.31 343 TYR A O 1
ATOM 2668 N N . ARG A 1 344 ? 1.516 4.064 -4.484 1.00 87.38 344 ARG A N 1
ATOM 2669 C CA . ARG A 1 344 ? 1.865 5.192 -5.353 1.00 87.38 344 ARG A CA 1
ATOM 2670 C C . ARG A 1 344 ? 3.176 5.804 -4.861 1.00 87.38 344 ARG A C 1
ATOM 2672 O O . ARG A 1 344 ? 3.259 6.332 -3.754 1.00 87.38 344 ARG A O 1
ATOM 2679 N N . HIS A 1 345 ? 4.204 5.778 -5.710 1.00 82.56 345 HIS A N 1
ATOM 2680 C CA . HIS A 1 345 ? 5.515 6.315 -5.353 1.00 82.56 345 HIS A CA 1
ATOM 2681 C C . HIS A 1 345 ? 5.447 7.817 -5.043 1.00 82.56 345 HIS A C 1
ATOM 2683 O O . HIS A 1 345 ? 4.981 8.611 -5.863 1.00 82.56 345 HIS A O 1
ATOM 2689 N N . GLY A 1 346 ? 5.923 8.215 -3.861 1.00 83.44 346 GLY A N 1
ATOM 2690 C CA . GLY A 1 346 ? 5.874 9.596 -3.383 1.00 83.44 346 GLY A CA 1
ATOM 2691 C C . GLY A 1 346 ? 4.876 9.798 -2.240 1.00 83.44 346 GLY A C 1
ATOM 2692 O O . GLY A 1 346 ? 5.333 10.137 -1.147 1.00 83.44 346 GLY A O 1
ATOM 2693 N N . PRO A 1 347 ? 3.550 9.648 -2.451 1.00 88.69 347 PRO A N 1
ATOM 2694 C CA . PRO A 1 347 ? 2.560 9.800 -1.388 1.00 88.69 347 PRO A CA 1
ATOM 2695 C C . PRO A 1 347 ? 2.443 8.585 -0.459 1.00 88.69 347 PRO A C 1
ATOM 2697 O O . PRO A 1 347 ? 2.034 8.793 0.676 1.00 88.69 347 PRO A O 1
ATOM 2700 N N . SER A 1 348 ? 2.812 7.363 -0.860 1.00 93.31 348 SER A N 1
ATOM 2701 C CA . SER A 1 348 ? 2.767 6.214 0.059 1.00 93.31 348 SER A CA 1
ATOM 2702 C C . SER A 1 348 ? 3.722 6.392 1.253 1.00 93.31 348 SER A C 1
ATOM 2704 O O . SER A 1 348 ? 4.881 6.769 1.038 1.00 93.31 348 SER A O 1
ATOM 2706 N N . PRO A 1 349 ? 3.278 6.108 2.493 1.00 94.94 349 PRO A N 1
ATOM 2707 C CA . PRO A 1 349 ? 4.180 6.003 3.635 1.00 94.94 349 PRO A CA 1
ATOM 2708 C C . PRO A 1 349 ? 5.050 4.743 3.522 1.00 94.94 349 PRO A C 1
ATOM 2710 O O . PRO A 1 349 ? 4.779 3.848 2.716 1.00 94.94 349 PRO A O 1
ATOM 2713 N N . ARG A 1 350 ? 6.096 4.659 4.346 1.00 94.31 350 ARG A N 1
ATOM 2714 C CA . ARG A 1 350 ? 6.752 3.382 4.634 1.00 94.31 350 ARG A CA 1
ATOM 2715 C C . ARG A 1 350 ? 5.797 2.510 5.449 1.00 94.31 350 ARG A C 1
ATOM 2717 O O . ARG A 1 350 ? 5.077 3.014 6.308 1.00 94.31 350 ARG A O 1
ATOM 2724 N N . LEU A 1 351 ? 5.792 1.220 5.166 1.00 95.38 351 LEU A N 1
ATOM 2725 C CA . LEU A 1 351 ? 5.007 0.219 5.866 1.00 95.38 351 LEU A CA 1
ATOM 2726 C C . LEU A 1 351 ? 5.884 -0.455 6.912 1.00 95.38 351 LEU A C 1
ATOM 2728 O O . LEU A 1 351 ? 6.961 -0.949 6.587 1.00 95.38 351 LEU A O 1
ATOM 2732 N N . ASN A 1 352 ? 5.413 -0.468 8.151 1.00 94.06 352 ASN A N 1
ATOM 2733 C CA . ASN A 1 352 ? 6.032 -1.197 9.245 1.00 94.06 352 ASN A CA 1
ATOM 2734 C C . ASN A 1 352 ? 5.061 -2.288 9.703 1.00 94.06 352 ASN A C 1
ATOM 2736 O O . ASN A 1 352 ? 4.015 -1.992 10.268 1.00 94.06 352 ASN A O 1
ATOM 2740 N N . PHE A 1 353 ? 5.361 -3.546 9.418 1.00 95.00 353 PHE A N 1
ATOM 2741 C CA . PHE A 1 353 ? 4.510 -4.661 9.819 1.00 95.00 353 PHE A CA 1
ATOM 2742 C C . PHE A 1 353 ? 4.834 -5.061 11.257 1.00 95.00 353 PHE A C 1
ATOM 2744 O O . PHE A 1 353 ? 6.000 -5.275 11.590 1.00 95.00 353 PHE A O 1
ATOM 2751 N N . SER A 1 354 ? 3.812 -5.134 12.107 1.00 93.31 354 SER A N 1
ATOM 2752 C CA . SER A 1 354 ? 3.945 -5.673 13.463 1.00 93.31 354 SER A CA 1
ATOM 2753 C C . SER A 1 354 ? 4.361 -7.142 13.424 1.00 93.31 354 SER A C 1
ATOM 2755 O O . SER A 1 354 ? 4.096 -7.832 12.441 1.00 93.31 354 SER A O 1
ATOM 2757 N N . TYR A 1 355 ? 4.979 -7.620 14.504 1.00 91.81 355 TYR A N 1
ATOM 2758 C CA . TYR A 1 355 ? 5.392 -9.016 14.592 1.00 91.81 355 TYR A CA 1
ATOM 2759 C C . TYR A 1 355 ? 4.179 -9.958 14.544 1.00 91.81 355 TYR A C 1
ATOM 2761 O O . TYR A 1 355 ? 3.194 -9.760 15.261 1.00 91.81 355 TYR A O 1
ATOM 2769 N N . ASP A 1 356 ? 4.266 -10.983 13.697 1.00 90.56 356 ASP A N 1
ATOM 2770 C CA . ASP A 1 356 ? 3.182 -11.916 13.384 1.00 90.56 356 ASP A CA 1
ATOM 2771 C C . ASP A 1 356 ? 3.672 -13.360 13.162 1.00 90.56 356 ASP A C 1
ATOM 2773 O O . ASP A 1 356 ? 3.169 -14.077 12.291 1.00 90.56 356 ASP A O 1
ATOM 2777 N N . ASP A 1 357 ? 4.665 -13.785 13.948 1.00 89.75 357 ASP A N 1
ATOM 2778 C CA . ASP A 1 357 ? 5.384 -15.054 13.753 1.00 89.75 357 ASP A CA 1
ATOM 2779 C C . ASP A 1 357 ? 6.051 -15.133 12.367 1.00 89.75 357 ASP A C 1
ATOM 2781 O O . ASP A 1 357 ? 6.042 -16.171 11.709 1.00 89.75 357 ASP A O 1
ATOM 2785 N N . ASP A 1 358 ? 6.588 -13.998 11.905 1.00 90.94 358 ASP A N 1
ATOM 2786 C CA . ASP A 1 358 ? 7.232 -13.813 10.599 1.00 90.94 358 ASP A CA 1
ATOM 2787 C C . ASP A 1 358 ? 6.338 -14.111 9.374 1.00 90.94 358 ASP A C 1
ATOM 2789 O O . ASP A 1 358 ? 6.851 -14.275 8.259 1.00 90.94 358 ASP A O 1
ATOM 2793 N N . SER A 1 359 ? 5.007 -14.137 9.515 1.00 94.12 359 SER A N 1
ATOM 2794 C CA . SER A 1 359 ? 4.103 -14.445 8.393 1.00 94.12 359 SER A CA 1
ATOM 2795 C C . SER A 1 359 ? 4.187 -13.377 7.293 1.00 94.12 359 SER A C 1
ATOM 2797 O O . SER A 1 359 ? 4.334 -13.719 6.116 1.00 94.12 359 SER A O 1
ATOM 2799 N N . TYR A 1 360 ? 4.203 -12.087 7.640 1.00 94.44 360 TYR A N 1
ATOM 2800 C CA . TYR A 1 360 ? 4.404 -10.991 6.683 1.00 94.44 360 TYR A CA 1
ATOM 2801 C C . TYR A 1 360 ? 5.799 -10.978 6.063 1.00 94.44 360 TYR A C 1
ATOM 2803 O O . TYR A 1 360 ? 5.937 -10.748 4.857 1.00 94.44 360 TYR A O 1
ATOM 2811 N N . LYS A 1 361 ? 6.832 -11.236 6.868 1.00 94.25 361 LYS A N 1
ATOM 2812 C CA . LYS A 1 361 ? 8.224 -11.293 6.403 1.00 94.25 361 LYS A CA 1
ATOM 2813 C C . LYS A 1 361 ? 8.404 -12.419 5.382 1.00 94.25 361 LYS A C 1
ATOM 2815 O O . LYS A 1 361 ? 8.972 -12.205 4.310 1.00 94.25 361 LYS A O 1
ATOM 2820 N N . THR A 1 362 ? 7.845 -13.589 5.677 1.00 95.00 362 THR A N 1
ATOM 2821 C CA . THR A 1 362 ? 7.843 -14.761 4.793 1.00 95.00 362 THR A CA 1
ATOM 2822 C C . THR A 1 362 ? 7.032 -14.493 3.528 1.00 95.00 362 THR A C 1
ATOM 2824 O O . THR A 1 362 ? 7.539 -14.691 2.422 1.00 95.00 362 THR A O 1
ATOM 2827 N N . ALA A 1 363 ? 5.817 -13.947 3.656 1.00 95.12 363 ALA A N 1
ATOM 2828 C CA . ALA A 1 363 ? 4.977 -13.585 2.516 1.00 95.12 363 ALA A C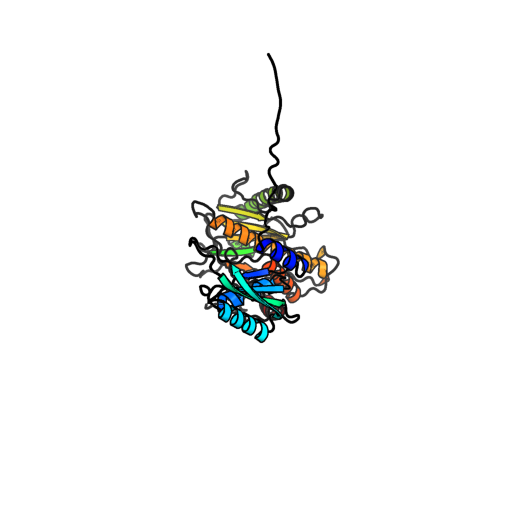A 1
ATOM 2829 C C . ALA A 1 363 ? 5.687 -12.615 1.561 1.00 95.12 363 ALA A C 1
ATOM 2831 O O . ALA A 1 363 ? 5.627 -12.798 0.344 1.00 95.12 363 ALA A O 1
ATOM 2832 N N . TRP A 1 364 ? 6.397 -11.614 2.089 1.00 94.44 364 TRP A N 1
ATOM 2833 C CA . TRP A 1 364 ? 7.182 -10.671 1.292 1.00 94.44 364 TRP A CA 1
ATOM 2834 C C . TRP A 1 364 ? 8.266 -11.371 0.473 1.00 94.44 364 TRP A C 1
ATOM 2836 O O . TRP A 1 364 ? 8.354 -11.159 -0.739 1.00 94.44 364 TRP A O 1
ATOM 2846 N N . ILE A 1 365 ? 9.068 -12.228 1.103 1.00 93.06 365 ILE A N 1
ATOM 2847 C CA . ILE A 1 365 ? 10.150 -12.949 0.420 1.00 93.06 365 ILE A CA 1
ATOM 2848 C C . ILE A 1 365 ? 9.569 -13.877 -0.655 1.00 93.06 365 ILE A C 1
ATOM 2850 O O . ILE A 1 365 ? 10.018 -13.845 -1.801 1.00 93.06 365 ILE A O 1
ATOM 2854 N N . GLU A 1 366 ? 8.528 -14.647 -0.335 1.00 92.00 366 GLU A N 1
ATOM 2855 C CA . GLU A 1 366 ? 7.938 -15.615 -1.265 1.00 92.00 366 GLU A CA 1
ATOM 2856 C C . GLU A 1 366 ? 7.276 -14.967 -2.488 1.00 92.00 366 GLU A C 1
ATOM 2858 O O . GLU A 1 366 ? 7.384 -15.499 -3.602 1.00 92.00 366 GLU A O 1
ATOM 2863 N N . THR A 1 367 ? 6.595 -13.834 -2.293 1.00 88.12 367 THR A N 1
ATOM 2864 C CA . THR A 1 367 ? 5.839 -13.141 -3.352 1.00 88.12 367 THR A CA 1
ATOM 2865 C C . THR A 1 367 ? 6.721 -12.233 -4.201 1.00 88.12 367 THR A C 1
ATOM 2867 O O . THR A 1 367 ? 6.496 -12.106 -5.405 1.00 88.12 367 THR A O 1
ATOM 2870 N N . THR A 1 368 ? 7.751 -11.623 -3.610 1.00 87.88 368 THR A N 1
ATOM 2871 C CA . THR A 1 368 ? 8.541 -10.579 -4.281 1.00 87.88 368 THR A CA 1
ATOM 2872 C C . THR A 1 368 ? 9.951 -11.020 -4.656 1.00 87.88 368 THR A C 1
ATOM 2874 O O . THR A 1 368 ? 10.529 -10.447 -5.580 1.00 87.88 368 THR A O 1
ATOM 2877 N N . ASN A 1 369 ? 10.505 -12.025 -3.970 1.00 85.81 369 ASN A N 1
ATOM 2878 C CA . ASN A 1 369 ? 11.920 -12.405 -4.028 1.00 85.81 369 ASN A CA 1
ATOM 2879 C C . ASN A 1 369 ? 12.883 -11.232 -3.737 1.00 85.81 369 ASN A C 1
ATOM 2881 O O . ASN A 1 369 ? 13.996 -11.177 -4.262 1.00 85.81 369 ASN A O 1
ATOM 2885 N N . LEU A 1 370 ? 12.435 -10.245 -2.954 1.00 85.31 370 LEU A N 1
ATOM 2886 C CA . LEU A 1 370 ? 13.226 -9.081 -2.560 1.00 85.31 370 LEU A CA 1
ATOM 2887 C C . LEU A 1 370 ? 13.766 -9.261 -1.136 1.00 85.31 370 LEU A C 1
ATOM 2889 O O . LEU A 1 370 ? 13.074 -9.827 -0.288 1.00 85.31 370 LEU A O 1
ATOM 2893 N N . PRO A 1 371 ? 14.975 -8.747 -0.842 1.00 82.81 371 PRO A N 1
ATOM 2894 C CA . PRO A 1 371 ? 15.532 -8.825 0.499 1.00 82.81 371 PRO A CA 1
ATOM 2895 C C . PRO A 1 371 ? 14.704 -7.999 1.484 1.00 82.81 371 PRO A C 1
ATOM 2897 O O . PRO A 1 371 ? 14.094 -6.985 1.124 1.00 82.81 371 PRO A O 1
ATOM 2900 N N . VAL A 1 372 ? 14.739 -8.420 2.744 1.00 82.19 372 VAL A N 1
ATOM 2901 C CA . VAL A 1 372 ? 14.259 -7.624 3.869 1.00 82.19 372 VAL A CA 1
ATOM 2902 C C . VAL A 1 372 ? 15.385 -6.679 4.262 1.00 82.19 372 VAL A C 1
ATOM 2904 O O . VAL A 1 372 ? 16.486 -7.123 4.579 1.00 82.19 372 VAL A O 1
ATOM 2907 N N . TYR A 1 373 ? 15.133 -5.375 4.200 1.00 69.44 373 TYR A N 1
ATOM 2908 C CA . TYR A 1 373 ? 16.065 -4.408 4.763 1.00 69.44 373 TYR A CA 1
ATOM 2909 C C . TYR A 1 373 ? 15.809 -4.333 6.261 1.00 69.44 373 TYR A C 1
ATOM 2911 O O . TYR A 1 373 ? 14.743 -3.887 6.681 1.00 69.44 373 TYR A O 1
ATOM 2919 N N . GLU A 1 374 ? 16.787 -4.749 7.060 1.00 59.44 374 GLU A N 1
ATOM 2920 C CA . GLU A 1 374 ? 16.804 -4.408 8.478 1.00 59.44 374 GLU A CA 1
ATOM 2921 C C . GLU A 1 374 ? 16.865 -2.881 8.570 1.00 59.44 374 GLU A C 1
ATOM 2923 O O . GLU A 1 374 ? 17.816 -2.240 8.102 1.00 59.44 374 GLU A O 1
ATOM 2928 N N . SER A 1 375 ? 15.798 -2.266 9.081 1.00 49.75 375 SER A N 1
ATOM 2929 C CA . SER A 1 375 ? 15.845 -0.851 9.418 1.00 49.75 375 SER A CA 1
ATOM 2930 C C . SER A 1 375 ? 16.944 -0.687 10.456 1.00 49.75 375 SER A C 1
ATOM 2932 O O . SER A 1 375 ? 16.886 -1.340 11.493 1.00 49.75 375 SER A O 1
ATOM 2934 N N . ARG A 1 376 ? 17.938 0.168 10.182 1.00 38.44 376 ARG A N 1
ATOM 2935 C CA . ARG A 1 376 ? 18.867 0.614 11.224 1.00 38.44 376 ARG A CA 1
ATOM 2936 C C . ARG A 1 376 ? 18.018 1.147 12.380 1.00 38.44 376 ARG A C 1
ATOM 2938 O O . ARG A 1 376 ? 17.294 2.122 12.178 1.00 38.44 376 ARG A O 1
ATOM 2945 N N . SER A 1 377 ? 18.064 0.427 13.497 1.00 35.69 377 SER A N 1
ATOM 2946 C CA . SER A 1 377 ? 17.531 0.811 14.804 1.00 35.69 377 SER A CA 1
ATOM 2947 C C . SER A 1 377 ? 18.014 2.189 15.218 1.00 35.69 377 SER A C 1
ATOM 2949 O O . SER A 1 377 ? 19.210 2.469 14.950 1.00 35.69 377 SER A O 1
#

pLDDT: mean 83.57, std 17.51, range [26.16, 97.5]

Organism: Babesia microti (strain RI) (NCBI:txid1133968)

Secondary structure (DSSP, 8-state):
-------------------HHHHHHHHHHHH-TT-EEEEE-TTS-HHHHHHHHHHHHHTT-SEEEEEEEGGGHHHHHHHHHHHHHTTSEEEEEEEEEEEEE--SSSS-EEEEEEEEEEEEPTT----SS-GGGEEE--TTSSSPPSS-SS--TT--EEEEEE-SSS--TT-HHHHTSS-HHHHHHHHHHHHHHHHHHHHHHTTT---EEGGG-S---TTEEEEEEE--TTBTBTTTTTT-EEEEEESS--GGG-TT--EEEEE----GGG-SSHHHHHHHHHHHHHHHHHHHHHHHHHHHH-TT--SPPP-EEEEPPPPPBGGGTB-HHHHHHHHHHHHHHH--TTTSPEEEEPPSTTHHHHHHHHHH-PPP-----